Protein AF-A0A819W4T3-F1 (afdb_monomer_lite)

Radius of gyration: 28.99 Å; chains: 1; bounding box: 63×63×82 Å

Structure (mmCIF, N/CA/C/O backbone):
data_AF-A0A819W4T3-F1
#
_entry.id   AF-A0A819W4T3-F1
#
loop_
_atom_site.group_PDB
_atom_site.id
_atom_site.type_symbol
_atom_site.label_atom_id
_atom_site.label_alt_id
_atom_site.label_comp_id
_atom_site.label_asym_id
_atom_site.label_entity_id
_atom_site.label_seq_id
_atom_site.pdbx_PDB_ins_code
_atom_site.Cartn_x
_atom_site.Cartn_y
_atom_site.Cartn_z
_atom_site.occupancy
_atom_site.B_iso_or_equiv
_atom_site.auth_seq_id
_atom_site.auth_comp_id
_atom_site.auth_asym_id
_atom_site.auth_atom_id
_atom_site.pdbx_PDB_model_num
ATOM 1 N N . MET A 1 1 ? -0.520 19.061 30.933 1.00 44.62 1 MET A N 1
ATOM 2 C CA . MET A 1 1 ? 0.726 19.568 31.545 1.00 44.62 1 MET A CA 1
ATOM 3 C C . MET A 1 1 ? 1.448 18.365 32.131 1.00 44.62 1 MET A C 1
ATOM 5 O O . MET A 1 1 ? 0.870 17.708 32.982 1.00 44.62 1 MET A O 1
ATOM 9 N N . THR A 1 2 ? 2.629 18.012 31.631 1.00 56.78 2 THR A N 1
ATOM 10 C CA . THR A 1 2 ? 3.493 16.986 32.241 1.00 56.78 2 THR A CA 1
ATOM 11 C C . THR A 1 2 ? 4.561 17.704 33.057 1.00 56.78 2 THR A C 1
ATOM 13 O O . THR A 1 2 ? 5.118 18.691 32.580 1.00 56.78 2 THR A O 1
ATOM 16 N N . THR A 1 3 ? 4.822 17.264 34.286 1.00 71.25 3 THR A N 1
ATOM 17 C CA . THR A 1 3 ? 5.749 17.934 35.207 1.00 71.25 3 THR A CA 1
ATOM 18 C C . THR A 1 3 ? 6.645 16.915 35.903 1.00 71.25 3 THR A C 1
ATOM 20 O O . THR A 1 3 ? 6.209 15.801 36.175 1.00 71.25 3 THR A O 1
ATOM 23 N N . ASN A 1 4 ? 7.884 17.316 36.192 1.00 79.00 4 ASN A N 1
ATOM 24 C CA . ASN A 1 4 ? 8.846 16.538 36.982 1.00 79.00 4 ASN A CA 1
ATOM 25 C C . ASN A 1 4 ? 8.875 16.983 38.455 1.00 79.00 4 ASN A C 1
ATOM 27 O O . ASN A 1 4 ? 9.773 16.602 39.204 1.00 79.00 4 ASN A O 1
ATOM 31 N N . LEU A 1 5 ? 7.945 17.850 38.860 1.00 81.56 5 LEU A N 1
ATOM 32 C CA . LEU A 1 5 ? 7.824 18.284 40.246 1.00 81.56 5 LEU A CA 1
ATOM 33 C C . LEU A 1 5 ? 7.377 17.114 41.130 1.00 81.56 5 LEU A C 1
ATOM 35 O O . LEU A 1 5 ? 6.586 16.272 40.708 1.00 81.56 5 LEU A O 1
ATOM 39 N N . SER A 1 6 ? 7.868 17.086 42.369 1.00 85.31 6 SER A N 1
ATOM 40 C CA . SER A 1 6 ? 7.347 16.176 43.387 1.00 85.31 6 SER A CA 1
ATOM 41 C C . SER A 1 6 ? 5.871 16.468 43.656 1.00 85.31 6 SER A C 1
ATOM 43 O O . SER A 1 6 ? 5.414 17.605 43.512 1.00 85.31 6 SER A O 1
ATOM 45 N N . GLU A 1 7 ? 5.135 15.448 44.093 1.00 82.56 7 GLU A N 1
ATOM 46 C CA . GLU A 1 7 ? 3.718 15.565 44.451 1.00 82.56 7 GLU A CA 1
ATOM 47 C C . GLU A 1 7 ? 3.464 16.730 45.421 1.00 82.56 7 GLU A C 1
ATOM 49 O O . GLU A 1 7 ? 2.569 17.540 45.199 1.00 82.56 7 GLU A O 1
ATOM 54 N N . GLU A 1 8 ? 4.323 16.893 46.430 1.00 86.31 8 GLU A N 1
ATOM 55 C CA . GLU A 1 8 ? 4.219 17.974 47.416 1.00 86.31 8 GLU A CA 1
ATOM 56 C C . GLU A 1 8 ? 4.312 19.374 46.784 1.00 86.31 8 GLU A C 1
ATOM 58 O O . GLU A 1 8 ? 3.579 20.289 47.161 1.00 86.31 8 GLU A O 1
ATOM 63 N N . ASN A 1 9 ? 5.187 19.550 45.790 1.00 87.50 9 ASN A N 1
ATOM 64 C CA . ASN A 1 9 ? 5.336 20.824 45.089 1.00 87.50 9 ASN A CA 1
ATOM 65 C C . ASN A 1 9 ? 4.145 21.105 44.166 1.00 87.50 9 ASN A C 1
ATOM 67 O O . ASN A 1 9 ? 3.741 22.256 44.019 1.00 87.50 9 ASN A O 1
ATOM 71 N N . ILE A 1 10 ? 3.562 20.063 43.567 1.00 85.19 10 ILE A N 1
ATOM 72 C CA . ILE A 1 10 ? 2.351 20.186 42.748 1.00 85.19 10 ILE A CA 1
ATOM 73 C C . ILE A 1 10 ? 1.163 20.589 43.625 1.00 85.19 10 ILE A C 1
ATOM 75 O O . ILE A 1 10 ? 0.428 21.505 43.263 1.00 85.19 10 ILE A O 1
ATOM 79 N N . LEU A 1 11 ? 1.001 19.955 44.790 1.00 86.06 11 LEU A N 1
ATOM 80 C CA . LEU A 1 11 ? -0.068 20.284 45.733 1.00 86.06 11 LEU A CA 1
ATOM 81 C C . LEU A 1 11 ? 0.028 21.736 46.212 1.00 86.06 11 LEU A C 1
ATOM 83 O O . LEU A 1 11 ? -0.977 22.440 46.184 1.00 86.06 11 LEU A O 1
ATOM 87 N N . LYS A 1 12 ? 1.232 22.224 46.544 1.00 88.62 12 LYS A N 1
ATOM 88 C CA . LYS A 1 12 ? 1.441 23.636 46.918 1.00 88.62 12 LYS A CA 1
ATOM 89 C C . LYS A 1 12 ? 1.001 24.605 45.819 1.00 88.62 12 LYS A C 1
ATOM 91 O O . LYS A 1 12 ? 0.277 25.553 46.105 1.00 88.62 12 LYS A O 1
ATOM 96 N N . LEU A 1 13 ? 1.381 24.347 44.567 1.00 88.44 13 LEU A N 1
ATOM 97 C CA . LEU A 1 13 ? 0.983 25.187 43.430 1.00 88.44 13 LEU A CA 1
ATOM 98 C C . LEU A 1 13 ? -0.535 25.184 43.205 1.00 88.44 13 LEU A C 1
ATOM 100 O O . LEU A 1 13 ? -1.121 26.223 42.903 1.00 88.44 13 LEU A O 1
ATOM 104 N N . LEU A 1 14 ? -1.178 24.023 43.341 1.00 86.12 14 LEU A N 1
ATOM 105 C CA . LEU A 1 14 ? -2.626 23.901 43.172 1.00 86.12 14 LEU A CA 1
ATOM 106 C C . LEU A 1 14 ? -3.392 24.578 44.317 1.00 86.12 14 LEU A C 1
ATOM 108 O O . LEU A 1 14 ? -4.410 25.218 44.059 1.00 86.12 14 LEU A O 1
ATOM 112 N N . ASP A 1 15 ? -2.880 24.510 45.547 1.00 86.25 15 ASP A N 1
ATOM 113 C CA . ASP A 1 15 ? -3.438 25.215 46.704 1.00 86.25 15 ASP A CA 1
ATOM 114 C C . ASP A 1 15 ? -3.314 26.739 46.571 1.00 86.25 15 ASP A C 1
ATOM 116 O O . ASP A 1 15 ? -4.244 27.470 46.916 1.00 86.25 15 ASP A O 1
ATOM 120 N N . GLU A 1 16 ? -2.187 27.240 46.059 1.00 88.94 16 GLU A N 1
ATOM 121 C CA . GLU A 1 16 ? -2.006 28.665 45.754 1.00 88.94 16 GLU A CA 1
ATOM 122 C C . GLU A 1 16 ? -2.979 29.128 44.660 1.00 88.94 16 GLU A C 1
ATOM 124 O O . GLU A 1 16 ? -3.667 30.141 44.819 1.00 88.94 16 GLU A O 1
ATOM 129 N N . ALA A 1 17 ? -3.114 28.348 43.584 1.00 86.12 17 ALA A N 1
ATOM 130 C CA . ALA A 1 17 ? -4.058 28.636 42.509 1.00 86.12 17 ALA A CA 1
ATOM 131 C C . ALA A 1 17 ? -5.515 28.644 43.007 1.00 86.12 17 ALA A C 1
ATOM 133 O O . ALA A 1 17 ? -6.279 29.546 42.662 1.00 86.12 17 ALA A O 1
ATOM 134 N N . ALA A 1 18 ? -5.888 27.703 43.880 1.00 86.50 18 ALA A N 1
ATOM 135 C CA . ALA A 1 18 ? -7.230 27.615 44.457 1.00 86.50 18 ALA A CA 1
ATOM 136 C C . ALA A 1 18 ? -7.599 28.828 45.331 1.00 86.50 18 ALA A C 1
ATOM 138 O O . ALA A 1 18 ? -8.778 29.096 45.543 1.00 86.50 18 ALA A O 1
ATOM 139 N N . ARG A 1 19 ? -6.609 29.578 45.835 1.00 87.38 19 ARG A N 1
ATOM 140 C CA . ARG A 1 19 ? -6.822 30.793 46.643 1.00 87.38 19 ARG A CA 1
ATOM 141 C C . ARG A 1 19 ? -6.945 32.071 45.812 1.00 87.38 19 ARG A C 1
ATOM 143 O O . ARG A 1 19 ? -7.221 33.122 46.382 1.00 87.38 19 ARG A O 1
ATOM 150 N N . THR A 1 20 ? -6.725 32.001 44.498 1.00 90.56 20 THR A N 1
ATOM 151 C CA . THR A 1 20 ? -6.667 33.191 43.633 1.00 90.56 20 THR A CA 1
ATOM 152 C C . THR A 1 20 ? -8.053 33.782 43.355 1.00 90.56 20 THR A C 1
ATOM 154 O O . THR A 1 20 ? -8.192 35.002 43.326 1.00 90.56 20 THR A O 1
ATOM 157 N N . ASP A 1 21 ? -9.085 32.946 43.195 1.00 90.06 21 ASP A N 1
ATOM 158 C CA . ASP A 1 21 ? -10.469 33.389 42.976 1.00 90.06 21 ASP A CA 1
ATOM 159 C C . ASP A 1 21 ? -11.426 32.637 43.920 1.00 90.06 21 ASP A C 1
ATOM 161 O O . ASP A 1 21 ? -11.502 31.408 43.856 1.00 90.06 21 ASP A O 1
ATOM 165 N N . PRO A 1 22 ? -12.193 33.337 44.777 1.00 88.69 22 PRO A N 1
ATOM 166 C CA . PRO A 1 22 ? -13.110 32.703 45.726 1.00 88.69 22 PRO A CA 1
ATOM 167 C C . PRO A 1 22 ? -14.269 31.934 45.065 1.00 88.69 22 PRO A C 1
ATOM 169 O O . PRO A 1 22 ? -14.919 31.127 45.732 1.00 88.69 22 PRO A O 1
ATOM 172 N N . ASN A 1 23 ? -14.542 32.160 43.776 1.00 91.94 23 ASN A N 1
ATOM 173 C CA . ASN A 1 23 ? -15.593 31.478 43.019 1.00 91.94 23 ASN A CA 1
ATOM 174 C C . ASN A 1 23 ? -15.101 30.212 42.302 1.00 91.94 23 ASN A C 1
ATOM 176 O O . ASN A 1 23 ? -15.924 29.436 41.812 1.00 91.94 23 ASN A O 1
ATOM 180 N N . ILE A 1 24 ? -13.787 29.979 42.229 1.00 83.44 24 ILE A N 1
ATOM 181 C CA . ILE A 1 24 ? -13.206 28.833 41.525 1.00 83.44 24 ILE A CA 1
ATOM 182 C C . ILE A 1 24 ? -12.702 27.819 42.550 1.00 83.44 24 ILE A C 1
ATOM 184 O O . ILE A 1 24 ? -11.753 28.065 43.286 1.00 83.44 24 ILE A O 1
ATOM 188 N N . LYS A 1 25 ? -13.318 26.634 42.577 1.00 84.38 25 LYS A N 1
ATOM 189 C CA . LYS A 1 25 ? -12.857 25.513 43.407 1.00 84.38 25 LYS A CA 1
ATOM 190 C C . LYS A 1 25 ? -12.044 24.541 42.563 1.00 84.38 25 LYS A C 1
ATOM 192 O O . LYS A 1 25 ? -12.575 23.942 41.631 1.00 84.38 25 LYS A O 1
ATOM 197 N N . ILE A 1 26 ? -10.778 24.353 42.922 1.00 83.12 26 ILE A N 1
ATOM 198 C CA . ILE A 1 26 ? -9.930 23.308 42.345 1.00 83.12 26 ILE A CA 1
ATOM 199 C C . ILE A 1 26 ? -10.106 22.040 43.185 1.00 83.12 26 ILE A C 1
ATOM 201 O O . ILE A 1 26 ? -9.880 22.054 44.392 1.00 83.12 26 ILE A O 1
ATOM 205 N N . ILE A 1 27 ? -10.532 20.948 42.550 1.00 79.56 27 ILE A N 1
ATOM 206 C CA . ILE A 1 27 ? -10.640 19.627 43.180 1.00 79.56 27 ILE A CA 1
ATOM 207 C C . ILE A 1 27 ? -9.485 18.775 42.663 1.00 79.56 27 ILE A C 1
ATOM 209 O O . ILE A 1 27 ? -9.328 18.611 41.454 1.00 79.56 27 ILE A O 1
ATOM 213 N N . ILE A 1 28 ? -8.685 18.234 43.579 1.00 75.94 28 ILE A N 1
ATOM 214 C CA . ILE A 1 28 ? -7.511 17.423 43.256 1.00 75.94 28 ILE A CA 1
ATOM 215 C C . ILE A 1 28 ? -7.838 15.965 43.572 1.00 75.94 28 ILE A C 1
ATOM 217 O O . ILE A 1 28 ? -8.204 15.633 44.697 1.00 75.94 28 ILE A O 1
ATOM 221 N N . THR A 1 29 ? -7.702 15.085 42.582 1.00 77.88 29 THR A N 1
ATOM 222 C CA . THR A 1 29 ? -7.845 13.637 42.774 1.00 77.88 29 THR A CA 1
ATOM 223 C C . THR A 1 29 ? -6.717 12.905 42.073 1.00 77.88 29 THR A C 1
ATOM 225 O O . THR A 1 29 ? -6.496 13.124 40.882 1.00 77.88 29 THR A O 1
ATOM 228 N N . ILE A 1 30 ? -6.053 11.999 42.787 1.00 79.12 30 ILE A N 1
ATOM 229 C CA . ILE A 1 30 ? -5.060 11.089 42.215 1.00 79.12 30 ILE A CA 1
ATOM 230 C C . ILE A 1 30 ? -5.782 9.797 41.846 1.00 79.12 30 ILE A C 1
ATOM 232 O O . ILE A 1 30 ? -6.382 9.144 42.699 1.00 79.12 30 ILE A O 1
ATOM 236 N N . LYS A 1 31 ? -5.763 9.449 40.561 1.00 81.31 31 LYS A N 1
ATOM 237 C CA . LYS A 1 31 ? -6.392 8.239 40.029 1.00 81.31 31 LYS A CA 1
ATOM 238 C C . LYS A 1 31 ? -5.495 7.608 38.972 1.00 81.31 31 LYS A C 1
ATOM 240 O O . LYS A 1 31 ? -4.724 8.305 38.316 1.00 81.31 31 LYS A O 1
ATOM 245 N N . GLN A 1 32 ? -5.636 6.298 38.785 1.00 84.56 32 GLN A N 1
ATOM 246 C CA . GLN A 1 32 ? -4.992 5.580 37.681 1.00 84.56 32 GLN A CA 1
ATOM 247 C C . GLN A 1 32 ? -5.648 5.893 36.327 1.00 84.56 32 GLN A C 1
ATOM 249 O O . GLN A 1 32 ? -4.971 5.869 35.301 1.00 84.56 32 GLN A O 1
ATOM 254 N N . ALA A 1 33 ? -6.941 6.232 36.344 1.00 87.38 33 ALA A N 1
ATOM 255 C CA . ALA A 1 33 ? -7.695 6.700 35.191 1.00 87.38 33 ALA A CA 1
ATOM 256 C C . ALA A 1 33 ? -8.319 8.077 35.467 1.00 87.38 33 ALA A C 1
ATOM 258 O O . ALA A 1 33 ? -8.877 8.313 36.543 1.00 87.38 33 ALA A O 1
ATOM 259 N N . LEU A 1 34 ? -8.218 8.985 34.497 1.00 88.88 34 LEU A N 1
ATOM 260 C CA . LEU A 1 34 ? -8.736 10.348 34.552 1.00 88.88 34 LEU A CA 1
ATOM 261 C C . LEU A 1 34 ? -9.661 10.609 33.365 1.00 88.88 34 LEU A C 1
ATOM 263 O O . LEU A 1 34 ? -9.299 10.362 32.221 1.00 88.88 34 LEU A O 1
ATOM 267 N N . GLU A 1 35 ? -10.827 11.175 33.642 1.00 88.81 35 GLU A N 1
ATOM 268 C CA . GLU A 1 35 ? -11.807 11.577 32.635 1.00 88.81 35 GLU A CA 1
ATOM 269 C C . GLU A 1 35 ? -11.647 13.080 32.368 1.00 88.81 35 GLU A C 1
ATOM 271 O O . GLU A 1 35 ? -11.657 13.889 33.300 1.00 88.81 35 GLU A O 1
ATOM 276 N N . TYR A 1 36 ? -11.487 13.473 31.105 1.00 84.38 36 TYR A N 1
ATOM 277 C CA . TYR A 1 36 ? -11.381 14.873 30.703 1.00 84.38 36 TYR A CA 1
ATOM 278 C C . TYR A 1 36 ? -12.110 15.131 29.384 1.00 84.38 36 TYR A C 1
ATOM 280 O O . TYR A 1 36 ? -11.725 14.618 28.334 1.00 84.38 36 TYR A O 1
ATOM 288 N N . ILE A 1 37 ? -13.139 15.984 29.447 1.00 85.69 37 ILE A N 1
ATOM 289 C CA . ILE A 1 37 ? -14.042 16.328 28.337 1.00 85.69 37 ILE A CA 1
ATOM 290 C C . ILE A 1 37 ? -14.712 15.072 27.761 1.00 85.69 37 ILE A C 1
ATOM 292 O O . ILE A 1 37 ? -15.771 14.671 28.243 1.00 85.69 37 ILE A O 1
ATOM 296 N N . ASP A 1 38 ? -14.059 14.473 26.771 1.00 87.31 38 ASP A N 1
ATOM 297 C CA . ASP A 1 38 ? -14.538 13.405 25.899 1.00 87.31 38 ASP A CA 1
ATOM 298 C C . ASP A 1 38 ? -13.583 12.200 25.903 1.00 87.31 38 ASP A C 1
ATOM 300 O O . ASP A 1 38 ? -13.772 11.251 25.143 1.00 87.31 38 ASP A O 1
ATOM 304 N N . THR A 1 39 ? -12.544 12.236 26.739 1.00 91.81 39 THR A N 1
ATOM 305 C CA . THR A 1 39 ? -11.474 11.241 26.773 1.00 91.81 39 THR A CA 1
ATOM 306 C C . THR A 1 39 ? -11.278 10.719 28.188 1.00 91.81 39 THR A C 1
ATOM 308 O O . THR A 1 39 ? -11.122 11.497 29.128 1.00 91.81 39 THR A O 1
ATOM 311 N N . THR A 1 40 ? -11.206 9.402 28.329 1.00 92.38 40 THR A N 1
ATOM 312 C CA . THR A 1 40 ? -10.657 8.742 29.513 1.00 92.38 40 THR A CA 1
ATOM 313 C C . THR A 1 40 ? -9.195 8.419 29.240 1.00 92.38 40 THR A C 1
ATOM 315 O O . THR A 1 40 ? -8.871 7.851 28.201 1.00 92.38 40 THR A O 1
ATOM 318 N N . ILE A 1 41 ? -8.308 8.801 30.152 1.00 91.38 41 ILE A N 1
ATOM 319 C CA . ILE A 1 41 ? -6.865 8.564 30.089 1.00 91.38 41 ILE A CA 1
ATOM 320 C C . ILE A 1 41 ? -6.504 7.621 31.231 1.00 91.38 41 ILE A C 1
ATOM 322 O O . ILE A 1 41 ? -6.649 7.986 32.393 1.00 91.38 41 ILE A O 1
ATOM 326 N N . GLU A 1 42 ? -6.015 6.431 30.914 1.00 91.69 42 GLU A N 1
ATOM 327 C CA . GLU A 1 42 ? -5.579 5.415 31.868 1.00 91.69 42 GLU A CA 1
ATOM 328 C C . GLU A 1 42 ? -4.061 5.230 31.795 1.00 91.69 42 GLU A C 1
ATOM 330 O O . GLU A 1 42 ? -3.477 5.161 30.714 1.00 91.69 42 GLU A O 1
ATOM 335 N N . ASN A 1 43 ? -3.405 5.142 32.951 1.00 85.31 43 ASN A N 1
ATOM 336 C CA . ASN A 1 43 ? -1.989 4.811 33.032 1.00 85.31 43 ASN A CA 1
ATOM 337 C C . ASN A 1 43 ? -1.793 3.304 33.262 1.00 85.31 43 ASN A C 1
ATOM 339 O O . ASN A 1 43 ? -1.995 2.789 34.367 1.00 85.31 43 ASN A O 1
ATOM 343 N N . ASN A 1 44 ? -1.328 2.618 32.221 1.00 83.19 44 ASN A N 1
ATOM 344 C CA . ASN A 1 44 ? -0.987 1.203 32.223 1.00 83.19 44 ASN A CA 1
ATOM 345 C C . ASN A 1 44 ? 0.530 1.036 32.346 1.00 83.19 44 ASN A C 1
ATOM 347 O O . ASN A 1 44 ? 1.245 0.932 31.353 1.00 83.19 44 ASN A O 1
ATOM 351 N N . HIS A 1 45 ? 1.024 1.019 33.588 1.00 83.44 45 HIS A N 1
ATOM 352 C CA . HIS A 1 45 ? 2.440 0.789 33.915 1.00 83.44 45 HIS A CA 1
ATOM 353 C C . HIS A 1 45 ? 3.416 1.715 33.159 1.00 83.44 45 HIS A C 1
ATOM 355 O O . HIS A 1 45 ? 4.483 1.289 32.720 1.00 83.44 45 HIS A O 1
ATOM 361 N N . GLY A 1 46 ? 3.054 2.992 32.998 1.00 78.25 46 GLY A N 1
ATOM 362 C CA . GLY A 1 46 ? 3.862 3.999 32.304 1.00 78.25 46 GLY A CA 1
ATOM 363 C C . GLY A 1 46 ? 3.481 4.224 30.839 1.00 78.25 46 GLY A C 1
ATOM 364 O O . GLY A 1 46 ? 4.012 5.143 30.219 1.00 78.25 46 GLY A O 1
ATOM 365 N N . GLN A 1 47 ? 2.548 3.443 30.289 1.00 79.81 47 GLN A N 1
ATOM 366 C CA . GLN A 1 47 ? 1.947 3.699 28.981 1.00 79.81 47 GLN A CA 1
ATOM 367 C C . GLN A 1 47 ? 0.552 4.296 29.152 1.00 79.81 47 GLN A C 1
ATOM 369 O O . GLN A 1 47 ? -0.297 3.731 29.840 1.00 79.81 47 GLN A O 1
ATOM 374 N N . LEU A 1 48 ? 0.314 5.448 28.527 1.00 87.12 48 LEU A N 1
ATOM 375 C CA . LEU A 1 48 ? -1.001 6.079 28.536 1.00 87.12 48 LEU A CA 1
ATOM 376 C C . LEU A 1 48 ? -1.895 5.405 27.495 1.00 87.12 48 LEU A C 1
ATOM 378 O O . LEU A 1 48 ? -1.548 5.363 26.317 1.00 87.12 48 LEU A O 1
ATOM 382 N N . LYS A 1 49 ? -3.043 4.905 27.944 1.00 90.88 49 LYS A N 1
ATOM 383 C CA . LYS A 1 49 ? -4.132 4.398 27.113 1.00 90.88 49 LYS A CA 1
ATOM 384 C C . LYS A 1 49 ? -5.272 5.412 27.139 1.00 90.88 49 LYS A C 1
ATOM 386 O O . LYS A 1 49 ? -5.621 5.921 28.199 1.00 90.88 49 LYS A O 1
ATOM 391 N N . THR A 1 50 ? -5.859 5.702 25.986 1.00 93.56 50 THR A N 1
ATOM 392 C CA . THR A 1 50 ? -6.985 6.631 25.853 1.00 93.56 50 THR A CA 1
ATOM 393 C C . THR A 1 50 ? -8.204 5.956 25.237 1.00 93.56 50 THR A C 1
ATOM 395 O O . THR A 1 50 ? -8.072 5.188 24.285 1.00 93.56 50 THR A O 1
ATOM 398 N N . THR A 1 51 ? -9.387 6.254 25.771 1.00 93.81 51 THR A N 1
ATOM 399 C CA . THR A 1 51 ? -10.692 5.798 25.263 1.00 93.81 51 THR A CA 1
ATOM 400 C C . THR A 1 51 ? -11.699 6.947 25.278 1.00 93.81 51 THR A C 1
ATOM 402 O O . THR A 1 51 ? -11.452 7.986 25.897 1.00 93.81 51 THR A O 1
ATOM 405 N N . ILE A 1 52 ? -12.823 6.810 24.568 1.00 92.38 52 ILE A N 1
ATOM 406 C CA . ILE A 1 52 ? -13.890 7.816 24.625 1.00 92.38 52 ILE A CA 1
ATOM 407 C C . ILE A 1 52 ? -14.559 7.769 25.999 1.00 92.38 52 ILE A C 1
ATOM 409 O O . ILE A 1 52 ? -14.931 6.709 26.498 1.00 92.38 52 ILE A O 1
ATOM 413 N N . TYR A 1 53 ? -14.739 8.944 26.595 1.00 91.06 53 TYR A N 1
ATOM 414 C CA . TYR A 1 53 ? -15.535 9.097 27.801 1.00 91.06 53 TYR A CA 1
ATOM 415 C C . TYR A 1 53 ? -16.991 9.421 27.452 1.00 91.06 53 TYR A C 1
ATOM 417 O O . TYR A 1 53 ? -17.284 10.456 26.845 1.00 91.06 53 TYR A O 1
ATOM 425 N N . HIS A 1 54 ? -17.908 8.553 27.882 1.00 86.38 54 HIS A N 1
ATOM 426 C CA . HIS A 1 54 ? -19.351 8.786 27.821 1.00 86.38 54 HIS A CA 1
ATOM 427 C C . HIS A 1 54 ? -19.844 9.223 29.198 1.00 86.38 54 HIS A C 1
ATOM 429 O O . HIS A 1 54 ? -19.774 8.467 30.166 1.00 86.38 54 HIS A O 1
ATOM 435 N N . LYS A 1 55 ? -20.330 10.463 29.299 1.00 84.06 55 LYS A N 1
ATOM 436 C CA . LYS A 1 55 ? -20.829 11.021 30.566 1.00 84.06 55 LYS A CA 1
ATOM 437 C C . LYS A 1 55 ? -22.022 10.201 31.058 1.00 84.06 55 LYS A C 1
ATOM 439 O O . LYS A 1 55 ? -22.881 9.837 30.270 1.00 84.06 55 LYS A O 1
ATOM 444 N N . SER A 1 56 ? -22.144 9.988 32.364 1.00 78.38 56 SER A N 1
ATOM 445 C CA . SER A 1 56 ? -23.264 9.222 32.941 1.00 78.38 56 SER A CA 1
ATOM 446 C C . SER A 1 56 ? -24.650 9.826 32.673 1.00 78.38 56 SER A C 1
ATOM 448 O O . SER A 1 56 ? -25.640 9.104 32.662 1.00 78.38 56 SER A O 1
ATOM 450 N N . ALA A 1 57 ? -24.721 11.139 32.441 1.00 78.00 57 ALA A N 1
ATOM 451 C CA . ALA A 1 57 ? -25.939 11.855 32.057 1.00 78.00 57 ALA A CA 1
ATOM 452 C C . ALA A 1 57 ? -26.145 11.944 30.532 1.00 78.00 57 ALA A C 1
ATOM 454 O O . ALA A 1 57 ? -27.024 12.669 30.072 1.00 78.00 57 ALA A O 1
ATOM 455 N N . TRP A 1 58 ? -25.292 11.295 29.738 1.00 78.00 58 TRP A N 1
ATOM 456 C CA . TRP A 1 58 ? -25.395 11.304 28.286 1.00 78.00 58 TRP A CA 1
ATOM 457 C C . TRP A 1 58 ? -26.511 10.363 27.830 1.00 78.00 58 TRP A C 1
ATOM 459 O O . TRP A 1 58 ? -26.570 9.202 28.233 1.00 78.00 58 TRP A O 1
ATOM 469 N N . GLU A 1 59 ? -27.381 10.870 26.963 1.00 79.69 59 GLU A N 1
ATOM 470 C CA . GLU A 1 59 ? -28.405 10.080 26.290 1.00 79.69 59 GLU A CA 1
ATOM 471 C C . GLU A 1 59 ? -27.976 9.804 24.846 1.00 79.69 59 GLU A C 1
ATOM 473 O O . GLU A 1 59 ? -27.399 10.687 24.202 1.00 79.69 59 GLU A O 1
ATOM 478 N N . PRO A 1 60 ? -28.317 8.634 24.279 1.00 82.00 60 PRO A N 1
ATOM 479 C CA . PRO A 1 60 ? -27.987 8.279 22.901 1.00 82.00 60 PRO A CA 1
ATOM 480 C C . PRO A 1 60 ? -28.874 9.002 21.875 1.00 82.00 60 PRO A C 1
ATOM 482 O O . PRO A 1 60 ? -29.162 8.460 20.813 1.00 82.00 60 PRO A O 1
ATOM 485 N N . ASN A 1 61 ? -29.331 10.215 22.178 1.00 85.62 61 ASN A N 1
ATOM 486 C CA . ASN A 1 61 ? -30.183 11.016 21.315 1.00 85.62 61 ASN A CA 1
ATOM 487 C C . ASN A 1 61 ? -29.301 11.892 20.423 1.00 85.62 61 ASN A C 1
ATOM 489 O O . ASN A 1 61 ? -28.670 12.846 20.880 1.00 85.62 61 ASN A O 1
ATOM 493 N N . ILE A 1 62 ? -29.251 11.551 19.139 1.00 90.25 62 ILE A N 1
ATOM 494 C CA . ILE A 1 62 ? -28.590 12.350 18.105 1.00 90.25 62 ILE A CA 1
ATOM 495 C C . ILE A 1 62 ? -29.641 12.855 17.112 1.00 90.25 62 ILE A C 1
ATOM 497 O O . ILE A 1 62 ? -30.844 12.708 17.312 1.00 90.25 62 ILE A O 1
ATOM 501 N N . LEU A 1 63 ? -29.200 13.492 16.030 1.00 93.69 63 LEU A N 1
ATOM 502 C CA . LEU A 1 63 ? -30.102 13.934 14.973 1.00 93.69 63 LEU A CA 1
ATOM 503 C C . LEU A 1 63 ? -30.896 12.749 14.401 1.00 93.69 63 LEU A C 1
ATOM 505 O O . LEU A 1 63 ? -30.315 11.922 13.708 1.00 93.69 63 LEU A O 1
ATOM 509 N N . SER A 1 64 ? -32.210 12.695 14.626 1.00 95.00 64 SER A N 1
ATOM 510 C CA . SER A 1 64 ? -33.074 11.659 14.041 1.00 95.00 64 SER A CA 1
ATOM 511 C C . SER A 1 64 ? -32.988 11.644 12.514 1.00 95.00 64 SER A C 1
ATOM 513 O O . SER A 1 64 ? -33.013 12.701 11.875 1.00 95.00 64 SER A O 1
ATOM 515 N N . TYR A 1 65 ? -32.947 10.450 11.916 1.00 95.81 65 TYR A N 1
ATOM 516 C CA . TYR A 1 65 ? -32.926 10.278 10.459 1.00 95.81 65 TYR A CA 1
ATOM 517 C C . TYR A 1 65 ? -34.197 10.784 9.757 1.00 95.81 65 TYR A C 1
ATOM 519 O O . TYR A 1 65 ? -34.169 11.115 8.567 1.00 95.81 65 TYR A O 1
ATOM 527 N N . GLU A 1 66 ? -35.307 10.844 10.494 1.00 93.88 66 GLU A N 1
ATOM 528 C CA . GLU A 1 66 ? -36.598 11.338 10.008 1.00 93.88 66 GLU A CA 1
ATOM 529 C C . GLU A 1 66 ? -36.678 12.867 9.978 1.00 93.88 66 GLU A C 1
ATOM 531 O O . GLU A 1 66 ? -37.607 13.423 9.398 1.00 93.88 66 GLU A O 1
ATOM 536 N N . SER A 1 67 ? -35.714 13.562 10.588 1.00 95.12 67 SER A N 1
ATOM 537 C CA . SER A 1 67 ? -35.677 15.022 10.537 1.00 95.12 67 SER A CA 1
ATOM 538 C C . SER A 1 67 ? -35.416 15.531 9.113 1.00 95.12 67 SER A C 1
ATOM 540 O O . SER A 1 67 ? -34.734 14.884 8.319 1.00 95.12 67 SER A O 1
ATOM 542 N N . ASP A 1 68 ? -35.925 16.726 8.804 1.00 94.81 68 ASP A N 1
ATOM 543 C CA . ASP A 1 68 ? -35.882 17.333 7.461 1.00 94.81 68 ASP A CA 1
ATOM 544 C C . ASP A 1 68 ? -34.511 17.952 7.109 1.00 94.81 68 ASP A C 1
ATOM 546 O O . ASP A 1 68 ? -34.395 19.000 6.473 1.00 94.81 68 ASP A O 1
ATOM 550 N N . HIS A 1 69 ? -33.431 17.326 7.576 1.00 95.75 69 HIS A N 1
ATOM 551 C CA . HIS A 1 69 ? -32.074 17.756 7.280 1.00 95.75 69 HIS A CA 1
ATOM 552 C C . HIS A 1 69 ? -31.575 17.104 5.991 1.00 95.75 69 HIS A C 1
ATOM 554 O O . HIS A 1 69 ? -31.940 15.990 5.606 1.00 95.75 69 HIS A O 1
ATOM 560 N N . LEU A 1 70 ? -30.665 17.800 5.313 1.00 96.38 70 LEU A N 1
ATOM 561 C CA . LEU A 1 70 ? -30.036 17.277 4.108 1.00 96.38 70 LEU A CA 1
ATOM 562 C C . LEU A 1 70 ? -29.267 15.983 4.423 1.00 96.38 70 LEU A C 1
ATOM 564 O O . LEU A 1 70 ? -28.587 15.874 5.443 1.00 96.38 70 LEU A O 1
ATOM 568 N N . ARG A 1 71 ? -29.307 15.000 3.511 1.00 93.69 71 ARG A N 1
ATOM 569 C CA . ARG A 1 71 ? -28.688 13.671 3.720 1.00 93.69 71 ARG A CA 1
ATOM 570 C C . ARG A 1 71 ? -27.192 13.711 4.024 1.00 93.69 71 ARG A C 1
ATOM 572 O O . ARG A 1 71 ? -26.705 12.863 4.767 1.00 93.69 71 ARG A O 1
ATOM 579 N N . HIS A 1 72 ? -26.481 14.726 3.540 1.00 94.62 72 HIS A N 1
ATOM 580 C CA . HIS A 1 72 ? -25.071 14.913 3.872 1.00 94.62 72 HIS A CA 1
ATOM 581 C C . HIS A 1 72 ? -24.842 15.264 5.356 1.00 94.62 72 HIS A C 1
ATOM 583 O O . HIS A 1 72 ? -23.795 14.918 5.892 1.00 94.62 72 HIS A O 1
ATOM 589 N N . VAL A 1 73 ? -25.803 15.898 6.041 1.00 95.81 73 VAL A N 1
ATOM 590 C CA . VAL A 1 73 ? -25.723 16.195 7.485 1.00 95.81 73 VAL A CA 1
ATOM 591 C C . VAL A 1 73 ? -25.803 14.895 8.283 1.00 95.81 73 VAL A C 1
ATOM 593 O O . VAL A 1 73 ? -24.980 14.642 9.158 1.00 95.81 73 VAL A O 1
ATOM 596 N N . HIS A 1 74 ? -26.726 14.006 7.910 1.00 95.75 74 HIS A N 1
ATOM 597 C CA . HIS A 1 74 ? -26.817 12.672 8.502 1.00 95.75 74 HIS A CA 1
ATOM 598 C C . HIS A 1 74 ? -25.546 11.848 8.267 1.00 95.75 74 HIS A C 1
ATOM 600 O O . HIS A 1 74 ? -25.076 11.187 9.190 1.00 95.75 74 HIS A O 1
ATOM 606 N N . ALA A 1 75 ? -24.973 11.913 7.062 1.00 95.19 75 ALA A N 1
ATOM 607 C CA . ALA A 1 75 ? -23.696 11.270 6.755 1.00 95.19 75 ALA A CA 1
ATOM 608 C C . ALA A 1 75 ? -22.540 11.861 7.583 1.00 95.19 75 ALA A C 1
ATOM 610 O O . ALA A 1 75 ? -21.683 11.123 8.068 1.00 95.19 75 ALA A O 1
ATOM 611 N N . SER A 1 76 ? -22.543 13.181 7.799 1.00 95.25 76 SER A N 1
ATOM 612 C CA . SER A 1 76 ? -21.545 13.874 8.618 1.00 95.25 76 SER A CA 1
ATOM 613 C C . SER A 1 76 ? -21.566 13.406 10.076 1.00 95.25 76 SER A C 1
ATOM 615 O O . SER A 1 76 ? -20.500 13.231 10.662 1.00 95.25 76 SER A O 1
ATOM 617 N N . ASN A 1 77 ? -22.738 13.099 10.645 1.00 92.56 77 ASN A N 1
ATOM 618 C CA . ASN A 1 77 ? -22.818 12.508 11.988 1.00 92.56 77 ASN A CA 1
ATOM 619 C C . ASN A 1 77 ? -22.065 11.175 12.069 1.00 92.56 77 ASN A C 1
ATOM 621 O O . ASN A 1 77 ? -21.236 10.996 12.953 1.00 92.56 77 ASN A O 1
ATOM 625 N N . ILE A 1 78 ? -22.282 10.272 11.108 1.00 95.75 78 ILE A N 1
ATOM 626 C CA . ILE A 1 78 ? -21.573 8.982 11.063 1.00 95.75 78 ILE A CA 1
ATOM 627 C C . ILE A 1 78 ? -20.062 9.220 10.967 1.00 95.75 78 ILE A C 1
ATOM 629 O O . ILE A 1 78 ? -19.288 8.690 11.760 1.00 95.75 78 ILE A O 1
ATOM 633 N N . TYR A 1 79 ? -19.643 10.067 10.027 1.00 95.19 79 TYR A N 1
ATOM 634 C CA . TYR A 1 79 ? -18.234 10.381 9.808 1.00 95.19 79 TYR A CA 1
ATOM 635 C C . TYR A 1 79 ? -17.561 10.960 11.061 1.00 95.19 79 TYR A C 1
ATOM 637 O O . TYR A 1 79 ? -16.483 10.523 11.455 1.00 95.19 79 TYR A O 1
ATOM 645 N N . THR A 1 80 ? -18.198 11.934 11.711 1.00 94.12 80 THR A N 1
ATOM 646 C CA . THR A 1 80 ? -17.649 12.612 12.894 1.00 94.12 80 THR A CA 1
ATOM 647 C C . THR A 1 80 ? -17.546 11.688 14.102 1.00 94.12 80 THR A C 1
ATOM 649 O O . THR A 1 80 ? -16.539 11.754 14.808 1.00 94.12 80 THR A O 1
ATOM 652 N N . MET A 1 81 ? -18.513 10.788 14.307 1.00 93.81 81 MET A N 1
ATOM 653 C CA . MET A 1 81 ? -18.438 9.759 15.351 1.00 93.81 81 MET A CA 1
ATOM 654 C C . MET A 1 81 ? -17.219 8.847 15.150 1.00 93.81 81 MET A C 1
ATOM 656 O O . MET A 1 81 ? -16.455 8.631 16.090 1.00 93.81 81 MET A O 1
ATOM 660 N N . LEU A 1 82 ? -16.979 8.386 13.917 1.00 94.56 82 LEU A N 1
ATOM 661 C CA . LEU A 1 82 ? -15.841 7.516 13.597 1.00 94.56 82 LEU A CA 1
ATOM 662 C C . LEU A 1 82 ? -14.500 8.244 13.688 1.00 94.56 82 LEU A C 1
ATOM 664 O O . LEU A 1 82 ? -13.553 7.713 14.257 1.00 94.56 82 LEU A O 1
ATOM 668 N N . VAL A 1 83 ? -14.405 9.479 13.184 1.00 95.00 83 VAL A N 1
ATOM 669 C CA . VAL A 1 83 ? -13.180 10.287 13.317 1.00 95.00 83 VAL A CA 1
ATOM 670 C C . VAL A 1 83 ? -12.859 10.550 14.787 1.00 95.00 83 VAL A C 1
ATOM 672 O O . VAL A 1 83 ? -11.690 10.514 15.171 1.00 95.00 83 VAL A O 1
ATOM 675 N N . ARG A 1 84 ? -13.872 10.810 15.622 1.00 94.19 84 ARG A N 1
ATOM 676 C CA . ARG A 1 84 ? -13.695 10.992 17.069 1.00 94.19 84 ARG A CA 1
ATOM 677 C C . ARG A 1 84 ? -13.136 9.723 17.710 1.00 94.19 84 ARG A C 1
ATOM 679 O O . ARG A 1 84 ? -12.129 9.817 18.406 1.00 94.19 84 ARG A O 1
ATOM 686 N N . ALA A 1 85 ? -13.714 8.558 17.413 1.00 94.06 85 ALA A N 1
ATOM 687 C CA . ALA A 1 85 ? -13.198 7.271 17.881 1.00 94.06 85 ALA A CA 1
ATOM 688 C C . ALA A 1 85 ? -11.759 7.031 17.413 1.00 94.06 85 ALA A C 1
ATOM 690 O O . ALA A 1 85 ? -10.890 6.764 18.234 1.00 94.06 85 ALA A O 1
ATOM 691 N N . ALA A 1 86 ? -11.469 7.221 16.124 1.00 92.75 86 ALA A N 1
ATOM 692 C CA . ALA A 1 86 ? -10.140 6.978 15.560 1.00 92.75 86 ALA A CA 1
ATOM 693 C C . ALA A 1 86 ? -9.058 7.899 16.145 1.00 92.75 86 ALA A C 1
ATOM 695 O O . ALA A 1 86 ? -7.889 7.531 16.200 1.00 92.75 86 ALA A O 1
ATOM 696 N N . ARG A 1 87 ? -9.432 9.113 16.565 1.00 92.81 87 ARG A N 1
ATOM 697 C CA . ARG A 1 87 ? -8.506 10.077 17.177 1.00 92.81 87 ARG A CA 1
ATOM 698 C C . ARG A 1 87 ? -8.283 9.842 18.664 1.00 92.81 87 ARG A C 1
ATOM 700 O O . ARG A 1 87 ? -7.217 10.192 19.160 1.00 92.81 87 ARG A O 1
ATOM 707 N N . ILE A 1 88 ? -9.298 9.355 19.376 1.00 93.94 88 ILE A N 1
ATOM 708 C CA . ILE A 1 88 ? -9.265 9.238 20.836 1.00 93.94 88 ILE A CA 1
ATOM 709 C C . ILE A 1 88 ? -8.829 7.842 21.272 1.00 93.94 88 ILE A C 1
ATOM 711 O O . ILE A 1 88 ? -8.086 7.734 22.241 1.00 93.94 88 ILE A O 1
ATOM 715 N N . CYS A 1 89 ? -9.270 6.782 20.601 1.00 92.25 89 CYS A N 1
ATOM 716 C CA . CYS A 1 89 ? -8.963 5.416 21.006 1.00 92.25 89 CYS A CA 1
ATOM 717 C C . CYS A 1 89 ? -7.492 5.080 20.733 1.00 92.25 89 CYS A C 1
ATOM 719 O O . CYS A 1 89 ? -6.999 5.239 19.619 1.00 92.25 89 CYS A O 1
ATOM 721 N N . SER A 1 90 ? -6.789 4.604 21.763 1.00 88.56 90 SER A N 1
ATOM 722 C CA . SER A 1 90 ? -5.388 4.178 21.652 1.00 88.56 90 SER A CA 1
ATOM 723 C C . SER A 1 90 ? -5.227 2.805 21.001 1.00 88.56 90 SER A C 1
ATOM 725 O O . SER A 1 90 ? -4.178 2.535 20.417 1.00 88.56 90 SER A O 1
ATOM 727 N N . THR A 1 91 ? -6.226 1.924 21.120 1.00 84.44 91 THR A N 1
ATOM 728 C CA . THR A 1 91 ? -6.189 0.583 20.524 1.00 84.44 91 THR A CA 1
ATOM 729 C C . THR A 1 91 ? -7.322 0.383 19.528 1.00 84.44 91 THR A C 1
ATOM 731 O O . THR A 1 91 ? -8.342 1.079 19.552 1.00 84.44 91 THR A O 1
ATOM 734 N N . VAL A 1 92 ? -7.126 -0.583 18.631 1.00 83.44 92 VAL A N 1
ATOM 735 C CA . VAL A 1 92 ? -8.108 -0.919 17.597 1.00 83.44 92 VAL A CA 1
ATOM 736 C C . VAL A 1 92 ? -9.348 -1.558 18.226 1.00 83.44 92 VAL A C 1
ATOM 738 O O . VAL A 1 92 ? -10.460 -1.308 17.781 1.00 83.44 92 VAL A O 1
ATOM 741 N N . GLU A 1 93 ? -9.182 -2.320 19.306 1.00 82.50 93 GLU A N 1
ATOM 742 C CA . GLU A 1 93 ? -10.291 -2.930 20.041 1.00 82.50 93 GLU A CA 1
ATOM 743 C C . GLU A 1 93 ? -11.202 -1.870 20.669 1.00 82.50 93 GLU A C 1
ATOM 745 O O . GLU A 1 93 ? -12.423 -1.977 20.574 1.00 82.50 93 GLU A O 1
ATOM 750 N N . ASP A 1 94 ? -10.626 -0.823 21.273 1.00 87.62 94 ASP A N 1
ATOM 751 C CA . ASP A 1 94 ? -11.420 0.270 21.838 1.00 87.62 94 ASP A CA 1
ATOM 752 C C . ASP A 1 94 ? -12.134 1.065 20.731 1.00 87.62 94 ASP A C 1
ATOM 754 O O . ASP A 1 94 ? -13.283 1.470 20.897 1.00 87.62 94 ASP A O 1
ATOM 758 N N . PHE A 1 95 ? -11.475 1.279 19.584 1.00 91.44 95 PHE A N 1
ATOM 759 C CA . PHE A 1 95 ? -12.104 1.894 18.411 1.00 91.44 95 PHE A CA 1
ATOM 760 C C . PHE A 1 95 ? -13.302 1.075 17.915 1.00 91.44 95 PHE A C 1
ATOM 762 O O . PHE A 1 95 ? -14.360 1.639 17.648 1.00 91.44 95 PHE A O 1
ATOM 769 N N . ASP A 1 96 ? -13.160 -0.245 17.828 1.00 85.94 96 ASP A N 1
ATOM 770 C CA . ASP A 1 96 ? -14.218 -1.143 17.368 1.00 85.94 96 ASP A CA 1
ATOM 771 C C . ASP A 1 96 ? -15.422 -1.154 18.316 1.00 85.94 96 ASP A C 1
ATOM 773 O O . ASP A 1 96 ? -16.570 -1.139 17.867 1.00 85.94 96 ASP A O 1
ATOM 777 N N . MET A 1 97 ? -15.180 -1.123 19.629 1.00 87.00 97 MET A N 1
ATOM 778 C CA . MET A 1 97 ? -16.251 -0.984 20.619 1.00 87.00 97 MET A CA 1
ATOM 779 C C . MET A 1 97 ? -17.010 0.337 20.444 1.00 87.00 97 MET A C 1
ATOM 781 O O . MET A 1 97 ? -18.243 0.353 20.487 1.00 87.00 97 MET A O 1
ATOM 785 N N . GLU A 1 98 ? -16.299 1.434 20.178 1.00 92.44 98 GLU A N 1
ATOM 786 C CA . GLU A 1 98 ? -16.913 2.733 19.888 1.00 92.44 98 GLU A CA 1
ATOM 787 C C . GLU A 1 98 ? -17.642 2.756 18.541 1.00 92.44 98 GLU A C 1
ATOM 789 O O . GLU A 1 98 ? -18.714 3.352 18.435 1.00 92.44 98 GLU A O 1
ATOM 794 N N . GLN A 1 99 ? -17.134 2.060 17.521 1.00 91.44 99 GLN A N 1
ATOM 795 C CA . GLN A 1 99 ? -17.842 1.881 16.255 1.00 91.44 99 GLN A CA 1
ATOM 796 C C . GLN A 1 99 ? -19.167 1.137 16.473 1.00 91.44 99 GLN A C 1
ATOM 798 O O . GLN A 1 99 ? -20.202 1.578 15.975 1.00 91.44 99 GLN A O 1
ATOM 803 N N . LEU A 1 100 ? -19.162 0.035 17.230 1.00 88.94 100 LEU A N 1
ATOM 804 C CA . LEU A 1 100 ? -20.376 -0.724 17.549 1.00 88.94 100 LEU A CA 1
ATOM 805 C C . LEU A 1 100 ? -21.383 0.125 18.334 1.00 88.94 100 LEU A C 1
ATOM 807 O O . LEU A 1 100 ? -22.578 0.103 18.034 1.00 88.94 100 LEU A O 1
ATOM 811 N N . SER A 1 101 ? -20.899 0.909 19.300 1.00 90.94 101 SER A N 1
ATOM 812 C CA . SER A 1 101 ? -21.718 1.877 20.035 1.00 90.94 101 SER A CA 1
ATOM 813 C C . SER A 1 101 ? -22.342 2.908 19.086 1.00 90.94 101 SER A C 1
ATOM 815 O O . SER A 1 101 ? -23.555 3.119 19.105 1.00 90.94 101 SER A O 1
ATOM 817 N N . ALA A 1 102 ? -21.548 3.481 18.176 1.00 92.50 102 ALA A N 1
ATOM 818 C CA . ALA A 1 102 ? -22.016 4.431 17.172 1.00 92.50 102 ALA A CA 1
ATOM 819 C C . ALA A 1 102 ? -23.094 3.839 16.254 1.00 92.50 102 ALA A C 1
ATOM 821 O O . ALA A 1 102 ? -24.116 4.482 16.011 1.00 92.50 102 ALA A O 1
ATOM 822 N N . GLU A 1 103 ? -22.902 2.606 15.781 1.00 93.69 103 GLU A N 1
ATOM 823 C CA . GLU A 1 103 ? -23.892 1.884 14.977 1.00 93.69 103 GLU A CA 1
ATOM 824 C C . GLU A 1 103 ? -25.215 1.709 15.734 1.00 93.69 103 GLU A C 1
ATOM 826 O O . GLU A 1 103 ? -26.279 1.998 15.184 1.00 93.69 103 GLU A O 1
ATOM 831 N N . MET A 1 104 ? -25.161 1.316 17.010 1.00 91.44 104 MET A N 1
ATOM 832 C CA . MET A 1 104 ? -26.353 1.178 17.851 1.00 91.44 104 MET A CA 1
ATOM 833 C C . MET A 1 104 ? -27.082 2.510 18.052 1.00 91.44 104 MET A C 1
ATOM 835 O O . MET A 1 104 ? -28.303 2.562 17.910 1.00 91.44 104 MET A O 1
ATOM 839 N N . ILE A 1 105 ? -26.350 3.594 18.320 1.00 93.25 105 ILE A N 1
ATOM 840 C CA . ILE A 1 105 ? -26.921 4.941 18.464 1.00 93.25 105 ILE A CA 1
ATOM 841 C C . ILE A 1 105 ? -27.648 5.347 17.178 1.00 93.25 105 ILE A C 1
ATOM 843 O O . ILE A 1 105 ? -28.798 5.779 17.225 1.00 93.25 105 ILE A O 1
ATOM 847 N N . LEU A 1 106 ? -27.022 5.163 16.015 1.00 96.19 106 LEU A N 1
ATOM 848 C CA . LEU A 1 106 ? -27.625 5.493 14.721 1.00 96.19 106 LEU A CA 1
ATOM 849 C C . LEU A 1 106 ? -28.919 4.701 14.479 1.00 96.19 106 LEU A C 1
ATOM 851 O O . LEU A 1 106 ? -29.924 5.283 14.066 1.00 96.19 106 LEU A O 1
ATOM 855 N N . LEU A 1 107 ? -28.921 3.398 14.776 1.00 94.81 107 LEU A N 1
ATOM 856 C CA . LEU A 1 107 ? -30.104 2.545 14.631 1.00 94.81 107 LEU A CA 1
ATOM 857 C C . LEU A 1 107 ? -31.260 3.001 15.529 1.00 94.81 107 LEU A C 1
ATOM 859 O O . LEU A 1 107 ? -32.392 3.098 15.058 1.00 94.81 107 LEU A O 1
ATOM 863 N N . VAL A 1 108 ? -30.979 3.335 16.793 1.00 94.50 108 VAL A N 1
ATOM 86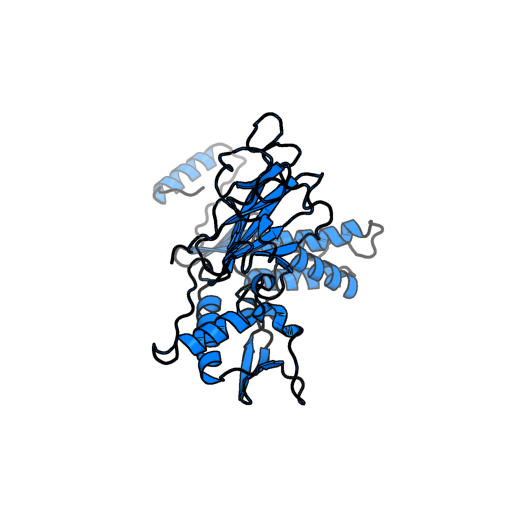4 C CA . VAL A 1 108 ? -31.988 3.850 17.737 1.00 94.50 108 VAL A CA 1
ATOM 865 C C . VAL A 1 108 ? -32.569 5.190 17.266 1.00 94.50 108 VAL A C 1
ATOM 867 O O . VAL A 1 108 ? -33.748 5.452 17.479 1.00 94.50 108 VAL A O 1
ATOM 870 N N . ASN A 1 109 ? -31.787 6.002 16.548 1.00 95.25 109 ASN A N 1
ATOM 871 C CA . ASN A 1 109 ? -32.225 7.281 15.971 1.00 95.25 109 ASN A CA 1
ATOM 872 C C . ASN A 1 109 ? -32.818 7.147 14.549 1.00 95.25 109 ASN A C 1
ATOM 874 O O . ASN A 1 109 ? -32.927 8.135 13.818 1.00 95.25 109 ASN A O 1
ATOM 878 N N . GLY A 1 110 ? -33.194 5.930 14.137 1.00 95.50 110 GLY A N 1
ATOM 879 C CA . GLY A 1 110 ? -33.951 5.671 12.907 1.00 95.50 110 GLY A CA 1
ATOM 880 C C . GLY A 1 110 ? -33.124 5.616 11.620 1.00 95.50 110 GLY A C 1
ATOM 881 O O . GLY A 1 110 ? -33.693 5.617 10.527 1.00 95.50 110 GLY A O 1
ATOM 882 N N . TYR A 1 111 ? -31.790 5.569 11.699 1.00 97.25 111 TYR A N 1
ATOM 883 C CA . TYR A 1 111 ? -30.952 5.493 10.501 1.00 97.25 111 TYR A CA 1
ATOM 884 C C . TYR A 1 111 ? -31.095 4.124 9.804 1.00 97.25 111 TYR A C 1
ATOM 886 O O . TYR A 1 111 ? -30.937 3.084 10.447 1.00 97.25 111 TYR A O 1
ATOM 894 N N . PRO A 1 112 ? -31.317 4.075 8.474 1.00 96.88 112 PRO A N 1
ATOM 895 C CA . PRO A 1 112 ? -31.429 2.816 7.748 1.00 96.88 112 PRO A CA 1
ATOM 896 C C . PRO A 1 112 ? -30.113 2.020 7.772 1.00 96.88 112 PRO A C 1
ATOM 898 O O . PRO A 1 112 ? -29.067 2.582 7.430 1.00 96.88 112 PRO A O 1
ATOM 901 N N . PRO A 1 113 ? -30.131 0.695 8.020 1.00 94.50 113 PRO A N 1
ATOM 902 C CA . PRO A 1 113 ? -28.916 -0.126 8.050 1.00 94.50 113 PRO A CA 1
ATOM 903 C C . PRO A 1 113 ? -28.064 -0.025 6.780 1.00 94.50 113 PRO A C 1
ATOM 905 O O . PRO A 1 113 ? -26.841 0.041 6.852 1.00 94.50 113 PRO A O 1
ATOM 908 N N . LYS A 1 114 ? -28.700 0.057 5.603 1.00 92.75 114 LYS A N 1
ATOM 909 C CA . LYS A 1 114 ? -27.991 0.240 4.324 1.00 92.75 114 LYS A CA 1
ATOM 910 C C . LYS A 1 114 ? -27.243 1.574 4.253 1.00 92.75 114 LYS A C 1
ATOM 912 O O . LYS A 1 114 ? -26.141 1.619 3.718 1.00 92.75 114 LYS A O 1
ATOM 917 N N . PHE A 1 115 ? -27.835 2.641 4.789 1.00 95.81 115 PHE A N 1
ATOM 918 C CA . PHE A 1 115 ? -27.223 3.969 4.838 1.00 95.81 115 PHE A CA 1
ATOM 919 C C . PHE A 1 115 ? -26.016 3.969 5.785 1.00 95.81 115 PHE A C 1
ATOM 921 O O . PHE A 1 115 ? -24.943 4.438 5.415 1.00 95.81 115 PHE A O 1
ATOM 928 N N . ILE A 1 116 ? -26.170 3.357 6.965 1.00 94.81 116 ILE A N 1
ATOM 929 C CA . ILE A 1 116 ? -25.092 3.186 7.948 1.00 94.81 116 ILE A CA 1
ATOM 930 C C . ILE A 1 116 ? -23.924 2.396 7.339 1.00 94.81 116 ILE A C 1
ATOM 932 O O . ILE A 1 116 ? -22.791 2.873 7.324 1.00 94.81 116 ILE A O 1
ATOM 936 N N . GLN A 1 117 ? -24.197 1.215 6.776 1.00 92.56 117 GLN A N 1
ATOM 937 C CA . GLN A 1 117 ? -23.172 0.345 6.191 1.00 92.56 117 GLN A CA 1
ATOM 938 C C . GLN A 1 117 ? -22.419 1.007 5.035 1.00 92.56 117 GLN A C 1
ATOM 940 O O . GLN A 1 117 ? -21.202 0.855 4.941 1.00 92.56 117 GLN A O 1
ATOM 945 N N . HIS A 1 118 ? -23.121 1.746 4.172 1.00 94.19 118 HIS A N 1
ATOM 946 C CA . HIS A 1 118 ? -22.498 2.484 3.077 1.00 94.19 118 HIS A CA 1
ATOM 947 C C . HIS A 1 118 ? -21.480 3.504 3.597 1.00 94.19 118 HIS A C 1
ATOM 949 O O . HIS A 1 118 ? -20.321 3.459 3.193 1.00 94.19 118 HIS A O 1
ATOM 955 N N . HIS A 1 119 ? -21.874 4.358 4.545 1.00 95.06 119 HIS A N 1
ATOM 956 C CA . HIS A 1 119 ? -20.988 5.401 5.062 1.00 95.06 119 HIS A CA 1
ATOM 957 C C . HIS A 1 119 ? -19.850 4.864 5.929 1.00 95.06 119 HIS A C 1
ATOM 959 O O . HIS A 1 119 ? -18.752 5.416 5.896 1.00 95.06 119 HIS A O 1
ATOM 965 N N . LEU A 1 120 ? -20.064 3.765 6.655 1.00 91.31 120 LEU A N 1
ATOM 966 C CA . LEU A 1 120 ? -18.967 3.098 7.349 1.00 91.31 120 LEU A CA 1
ATOM 967 C C . LEU A 1 120 ? -17.953 2.530 6.356 1.00 91.31 120 LEU A C 1
ATOM 969 O O . LEU A 1 120 ? -16.756 2.719 6.536 1.00 91.31 120 LEU A O 1
ATOM 973 N N . LYS A 1 121 ? -18.413 1.849 5.299 1.00 88.62 121 LYS A N 1
ATOM 974 C CA . LYS A 1 121 ? -17.520 1.318 4.264 1.00 88.62 121 LYS A CA 1
ATOM 975 C C . LYS A 1 121 ? -16.708 2.440 3.615 1.00 88.62 121 LYS A C 1
ATOM 977 O O . LYS A 1 121 ? -15.493 2.310 3.492 1.00 88.62 121 LYS A O 1
ATOM 982 N N . ASP A 1 122 ? -17.365 3.536 3.250 1.00 91.31 122 ASP A N 1
ATOM 983 C CA . ASP A 1 122 ? -16.710 4.699 2.652 1.00 91.31 122 ASP A CA 1
ATOM 984 C C . ASP A 1 122 ? -15.663 5.312 3.597 1.00 91.31 122 ASP A C 1
ATOM 986 O O . ASP A 1 122 ? -14.574 5.672 3.151 1.00 91.31 122 ASP A O 1
ATOM 990 N N . PHE A 1 123 ? -15.935 5.373 4.906 1.00 93.50 123 PHE A N 1
ATOM 991 C CA . PHE A 1 123 ? -14.963 5.827 5.905 1.00 93.50 123 PHE A CA 1
ATOM 992 C C . PHE A 1 123 ? -13.682 4.978 5.899 1.00 93.50 123 PHE A C 1
ATOM 994 O O . PHE A 1 123 ? -12.589 5.528 5.795 1.00 93.50 123 PHE A O 1
ATOM 1001 N N . PHE A 1 124 ? -13.801 3.649 5.943 1.00 88.25 124 PHE A N 1
ATOM 1002 C CA . PHE A 1 124 ? -12.636 2.755 5.932 1.00 88.25 124 PHE A CA 1
ATOM 1003 C C . PHE A 1 124 ? -11.841 2.847 4.624 1.00 88.25 124 PHE A C 1
ATOM 1005 O O . PHE A 1 124 ? -10.619 2.963 4.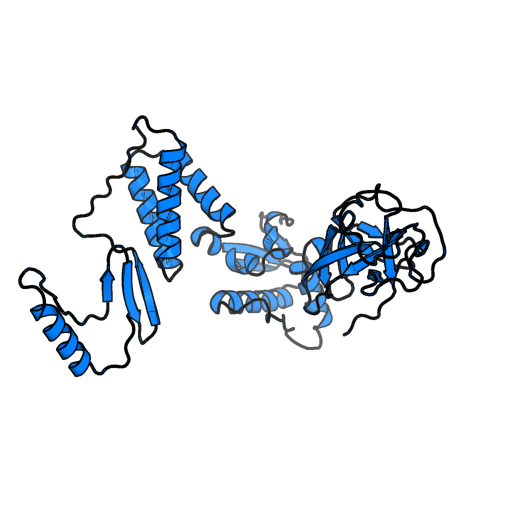655 1.00 88.25 124 PHE A O 1
ATOM 1012 N N . VAL A 1 125 ? -12.529 2.877 3.477 1.00 83.12 125 VAL A N 1
ATOM 1013 C CA . VAL A 1 125 ? -11.885 2.992 2.157 1.00 83.12 125 VAL A CA 1
ATOM 1014 C C . VAL A 1 125 ? -11.133 4.317 2.011 1.00 83.12 125 VAL A C 1
ATOM 1016 O O . VAL A 1 125 ? -10.006 4.335 1.527 1.00 83.12 125 VAL A O 1
ATOM 1019 N N . THR A 1 126 ? -11.734 5.430 2.440 1.00 87.25 126 THR A N 1
ATOM 1020 C CA . THR A 1 126 ? -11.116 6.766 2.334 1.00 87.25 126 THR A CA 1
ATOM 1021 C C . THR A 1 126 ? -9.894 6.948 3.233 1.00 87.25 126 THR A C 1
ATOM 1023 O O . THR A 1 126 ? -9.057 7.798 2.935 1.00 87.25 126 THR A O 1
ATOM 1026 N N . HIS A 1 127 ? -9.767 6.148 4.294 1.00 85.94 127 HIS A N 1
ATOM 1027 C CA . HIS A 1 127 ? -8.659 6.210 5.251 1.00 85.94 127 HIS A CA 1
ATOM 1028 C C . HIS A 1 127 ? -7.666 5.044 5.119 1.00 85.94 127 HIS A C 1
ATOM 1030 O O . HIS A 1 127 ? -6.805 4.903 5.982 1.00 85.94 127 HIS A O 1
ATOM 1036 N N . ASP A 1 128 ? -7.777 4.226 4.064 1.00 77.94 128 ASP A N 1
ATOM 1037 C CA . ASP A 1 128 ? -6.938 3.035 3.838 1.00 77.94 128 ASP A CA 1
ATOM 1038 C C . ASP A 1 128 ? -6.900 2.092 5.061 1.00 77.94 128 ASP A C 1
ATOM 1040 O O . ASP A 1 128 ? -5.861 1.568 5.462 1.00 77.94 128 ASP A O 1
ATOM 1044 N N . ALA A 1 129 ? -8.060 1.918 5.701 1.00 78.75 129 ALA A N 1
ATOM 1045 C CA . ALA A 1 129 ? -8.233 1.131 6.918 1.00 78.75 129 ALA A CA 1
ATOM 1046 C C . ALA A 1 129 ? -9.132 -0.093 6.673 1.00 78.75 129 ALA A C 1
ATOM 1048 O O . ALA A 1 129 ? -9.955 -0.117 5.758 1.00 78.75 129 ALA A O 1
ATOM 1049 N N . VAL A 1 130 ? -9.000 -1.118 7.520 1.00 73.19 130 VAL A N 1
ATOM 1050 C CA . VAL A 1 130 ? -9.772 -2.372 7.442 1.00 73.19 130 VAL A CA 1
ATOM 1051 C C . VAL A 1 130 ? -10.426 -2.652 8.795 1.00 73.19 130 VAL A C 1
ATOM 1053 O O . VAL A 1 130 ? -9.791 -2.482 9.833 1.00 73.19 130 VAL A O 1
ATOM 1056 N N . ARG A 1 131 ? -11.685 -3.107 8.793 1.00 70.94 131 ARG A N 1
ATOM 1057 C CA . ARG A 1 131 ? -12.408 -3.519 10.012 1.00 70.94 131 ARG A CA 1
ATOM 1058 C C . ARG A 1 131 ? -11.741 -4.729 10.667 1.00 70.94 131 ARG A C 1
ATOM 1060 O O . ARG A 1 131 ? -11.366 -5.659 9.955 1.00 70.94 131 ARG A O 1
ATOM 1067 N N . VAL A 1 132 ? -11.705 -4.815 11.999 1.00 71.00 132 VAL A N 1
ATOM 1068 C CA . VAL A 1 132 ? -11.113 -5.981 12.700 1.00 71.00 132 VAL A CA 1
ATOM 1069 C C . VAL A 1 132 ? -11.832 -7.282 12.359 1.00 71.00 132 VAL A C 1
ATOM 1071 O O . VAL A 1 132 ? -11.198 -8.320 12.181 1.00 71.00 132 VAL A O 1
ATOM 1074 N N . THR A 1 133 ? -13.157 -7.247 12.220 1.00 67.81 133 THR A N 1
ATOM 1075 C CA . THR A 1 133 ? -13.947 -8.427 11.829 1.00 67.81 133 THR A CA 1
ATOM 1076 C C . THR A 1 133 ? -13.550 -8.961 10.453 1.00 67.81 133 THR A C 1
ATOM 1078 O O . THR A 1 133 ? -13.477 -10.174 10.255 1.00 67.81 133 THR A O 1
ATOM 1081 N N . GLU A 1 134 ? -13.233 -8.073 9.511 1.00 72.31 134 GLU A N 1
ATOM 1082 C CA . GLU A 1 134 ? -12.696 -8.456 8.207 1.00 72.31 134 GLU A CA 1
ATOM 1083 C C . GLU A 1 134 ? -11.233 -8.887 8.315 1.00 72.31 134 GLU A C 1
ATOM 1085 O O . GLU A 1 134 ? -10.867 -9.900 7.728 1.00 72.31 134 GLU A O 1
ATOM 1090 N N . TYR A 1 135 ? -10.424 -8.201 9.128 1.00 73.75 135 TYR A N 1
ATOM 1091 C CA . TYR A 1 135 ? -9.021 -8.529 9.392 1.00 73.75 135 TYR A CA 1
ATOM 1092 C C . TYR A 1 135 ? -8.846 -9.944 9.969 1.00 73.75 135 TYR A C 1
ATOM 1094 O O . TYR A 1 135 ? -7.962 -10.690 9.544 1.00 73.75 135 TYR A O 1
ATOM 1102 N N . ASN A 1 136 ? -9.731 -10.350 10.880 1.00 81.44 136 ASN A N 1
ATOM 1103 C CA . ASN A 1 136 ? -9.715 -11.653 11.547 1.00 81.44 136 ASN A CA 1
ATOM 1104 C C . ASN A 1 136 ? -10.438 -12.755 10.763 1.00 81.44 136 ASN A C 1
ATOM 1106 O O . ASN A 1 136 ? -10.455 -13.910 11.196 1.00 81.44 136 ASN A O 1
ATOM 1110 N N . LYS A 1 137 ? -11.021 -12.436 9.601 1.00 87.00 137 LYS A N 1
ATOM 1111 C CA . LYS A 1 137 ? -11.693 -13.423 8.756 1.00 87.00 137 LYS A CA 1
ATOM 1112 C C . LYS A 1 137 ? -10.715 -14.523 8.353 1.00 87.00 137 LYS A C 1
ATOM 1114 O O . LYS A 1 137 ? -9.670 -14.250 7.761 1.00 87.00 137 LYS A O 1
ATOM 1119 N N . ILE A 1 138 ? -11.082 -15.771 8.641 1.00 90.19 138 ILE A N 1
ATOM 1120 C CA . ILE A 1 138 ? -10.288 -16.940 8.260 1.00 90.19 138 ILE A CA 1
ATOM 1121 C C . ILE A 1 138 ? -10.400 -17.153 6.746 1.00 90.19 138 ILE A C 1
ATOM 1123 O O . ILE A 1 138 ? -11.494 -17.213 6.182 1.00 90.19 138 ILE A O 1
ATOM 1127 N N . ILE A 1 139 ? -9.247 -17.274 6.099 1.00 92.38 139 ILE A N 1
ATOM 1128 C CA . ILE A 1 139 ? -9.060 -17.567 4.684 1.00 92.38 139 ILE A CA 1
ATOM 1129 C C . ILE A 1 139 ? -8.408 -18.944 4.564 1.00 92.38 139 ILE A C 1
ATOM 1131 O O . ILE A 1 139 ? -7.398 -19.221 5.213 1.00 92.38 139 ILE A O 1
ATOM 1135 N N . TYR A 1 140 ? -8.981 -19.790 3.711 1.00 93.81 140 TYR A N 1
ATOM 1136 C CA . TYR A 1 140 ? -8.460 -21.115 3.390 1.00 93.81 140 TYR A CA 1
ATOM 1137 C C . TYR A 1 140 ? -7.755 -21.084 2.031 1.00 93.81 140 TYR A C 1
ATOM 1139 O O . TYR A 1 140 ? -8.332 -20.653 1.028 1.00 93.81 140 TYR A O 1
ATOM 1147 N N . LEU A 1 141 ? -6.507 -21.543 2.022 1.00 94.94 141 LEU A N 1
ATOM 1148 C CA . LEU A 1 141 ? -5.609 -21.603 0.877 1.00 94.94 141 LEU A CA 1
ATOM 1149 C C . LEU A 1 141 ? -5.271 -23.069 0.604 1.00 94.94 141 LEU A C 1
ATOM 1151 O O . LEU A 1 141 ? -4.830 -23.776 1.502 1.00 94.94 141 LEU A O 1
ATOM 1155 N N . ASN A 1 142 ? -5.459 -23.526 -0.623 1.00 96.19 142 ASN A N 1
ATOM 1156 C CA . ASN A 1 142 ? -4.955 -24.800 -1.107 1.00 96.19 142 ASN A CA 1
ATOM 1157 C C . ASN A 1 142 ? -3.603 -24.547 -1.784 1.00 96.19 142 ASN A C 1
ATOM 1159 O O . ASN A 1 142 ? -3.556 -24.034 -2.899 1.00 96.19 142 ASN A O 1
ATOM 1163 N N . VAL A 1 143 ? -2.512 -24.854 -1.088 1.00 95.94 143 VAL A N 1
ATOM 1164 C CA . VAL A 1 143 ? -1.140 -24.612 -1.543 1.00 95.94 143 VAL A CA 1
ATOM 1165 C C . VAL A 1 143 ? -0.526 -25.942 -1.932 1.00 95.94 143 VAL A C 1
ATOM 1167 O O . VAL A 1 143 ? -0.362 -26.796 -1.070 1.00 95.94 143 VAL A O 1
ATOM 1170 N N . GLY A 1 144 ? -0.247 -26.157 -3.218 1.00 92.69 144 GLY A N 1
ATOM 1171 C CA . GLY A 1 144 ? 0.362 -27.391 -3.722 1.00 92.69 144 GLY A CA 1
ATOM 1172 C C . GLY A 1 144 ? -0.422 -28.669 -3.384 1.00 92.69 144 GLY A C 1
ATOM 1173 O O . GLY A 1 144 ? 0.164 -29.746 -3.332 1.00 92.69 144 GLY A O 1
ATOM 1174 N N . GLY A 1 145 ? -1.730 -28.563 -3.108 1.00 91.75 145 GLY A N 1
ATOM 1175 C CA . GLY A 1 145 ? -2.582 -29.670 -2.655 1.00 91.75 145 GLY A CA 1
ATOM 1176 C C . GLY A 1 145 ? -2.793 -29.750 -1.137 1.00 91.75 145 GLY A C 1
ATOM 1177 O O . GLY A 1 145 ? -3.636 -30.527 -0.687 1.00 91.75 145 GLY A O 1
ATOM 1178 N N . GLU A 1 146 ? -2.081 -28.951 -0.340 1.00 96.50 146 GLU A N 1
ATOM 1179 C CA . GLU A 1 146 ? -2.238 -28.888 1.112 1.00 96.50 146 GLU A CA 1
ATOM 1180 C C . GLU A 1 146 ? -3.129 -27.712 1.532 1.00 96.50 146 GLU A C 1
ATOM 1182 O O . GLU A 1 146 ? -2.921 -26.564 1.136 1.00 96.50 146 GLU A O 1
ATOM 1187 N N . LEU A 1 147 ? -4.129 -27.986 2.373 1.00 95.88 147 LEU A N 1
ATOM 1188 C CA . LEU A 1 147 ? -5.037 -26.958 2.872 1.00 95.88 147 LEU A CA 1
ATOM 1189 C C . LEU A 1 147 ? -4.427 -26.232 4.080 1.00 95.88 147 LEU A C 1
ATOM 1191 O O . LEU A 1 147 ? -4.269 -26.809 5.153 1.00 95.88 147 LEU A O 1
ATOM 1195 N N . ILE A 1 148 ? -4.145 -24.943 3.917 1.00 95.69 148 ILE A N 1
ATOM 1196 C CA . ILE A 1 148 ? -3.575 -24.051 4.927 1.00 95.69 148 ILE A CA 1
ATOM 1197 C C . ILE A 1 148 ? -4.579 -22.933 5.219 1.00 95.69 148 ILE A C 1
ATOM 1199 O O . ILE A 1 148 ? -5.089 -22.282 4.312 1.00 95.69 148 ILE A O 1
ATOM 1203 N N . SER A 1 149 ? -4.856 -22.666 6.494 1.00 93.94 149 SER A N 1
ATOM 1204 C CA . SER A 1 149 ? -5.718 -21.554 6.916 1.00 93.94 149 SER A CA 1
ATOM 1205 C C . SER A 1 149 ? -4.909 -20.399 7.497 1.00 93.94 149 SER A C 1
ATOM 1207 O O . SER A 1 149 ? -3.932 -20.617 8.216 1.00 93.94 149 SER A O 1
ATOM 1209 N N . THR A 1 150 ? -5.340 -19.165 7.254 1.00 92.44 150 THR A N 1
ATOM 1210 C CA . THR A 1 150 ? -4.771 -17.949 7.856 1.00 92.44 150 THR A CA 1
ATOM 1211 C C . THR A 1 150 ? -5.824 -16.847 7.970 1.00 92.44 150 THR A C 1
ATOM 1213 O O . THR A 1 150 ? -6.975 -17.087 7.632 1.00 92.44 150 THR A O 1
ATOM 1216 N N . THR A 1 151 ? -5.476 -15.653 8.449 1.00 89.94 151 THR A N 1
ATOM 1217 C CA . THR A 1 151 ? -6.400 -14.507 8.493 1.00 89.94 151 THR A CA 1
ATOM 1218 C C . THR A 1 151 ? -6.217 -13.577 7.294 1.00 89.94 151 THR A C 1
ATOM 1220 O O . THR A 1 151 ? -5.117 -13.483 6.742 1.00 89.94 151 THR A O 1
ATOM 1223 N N . TYR A 1 152 ? -7.281 -12.862 6.916 1.00 86.88 152 TYR A N 1
ATOM 1224 C CA . TYR A 1 152 ? -7.236 -11.783 5.922 1.00 86.88 152 TYR A CA 1
ATOM 1225 C C . TYR A 1 152 ? -6.099 -10.803 6.226 1.00 86.88 152 TYR A C 1
ATOM 1227 O O . TYR A 1 152 ? -5.261 -10.544 5.369 1.00 86.88 152 TYR A O 1
ATOM 1235 N N . GLY A 1 153 ? -6.011 -10.361 7.482 1.00 83.38 153 GLY A N 1
ATOM 1236 C CA . GLY A 1 153 ? -5.009 -9.414 7.948 1.00 83.38 153 GLY A CA 1
ATOM 1237 C C . GLY A 1 153 ? -3.567 -9.880 7.773 1.00 83.38 153 GLY A C 1
ATOM 1238 O O . GLY A 1 153 ? -2.701 -9.073 7.452 1.00 83.38 153 GLY A O 1
ATOM 1239 N N . THR A 1 154 ? -3.312 -11.187 7.898 1.00 88.00 154 THR A N 1
ATOM 1240 C CA . THR A 1 154 ? -1.985 -11.759 7.622 1.00 88.00 154 THR A CA 1
ATOM 1241 C C . THR A 1 154 ? -1.638 -11.653 6.133 1.00 88.00 154 THR A C 1
ATOM 1243 O O . THR A 1 154 ? -0.507 -11.324 5.787 1.00 88.00 154 THR A O 1
ATOM 1246 N N . LEU A 1 155 ? -2.598 -11.929 5.241 1.00 88.38 155 LEU A N 1
ATOM 1247 C CA . LEU A 1 155 ? -2.384 -11.894 3.786 1.00 88.38 155 LEU A CA 1
ATOM 1248 C C . LEU A 1 155 ? -2.286 -10.469 3.237 1.00 88.38 155 LEU A C 1
ATOM 1250 O O . LEU A 1 155 ? -1.569 -10.231 2.268 1.00 88.38 155 LEU A O 1
ATOM 1254 N N . THR A 1 156 ? -2.974 -9.515 3.860 1.00 84.06 156 THR A N 1
ATOM 1255 C CA . THR A 1 156 ? -2.928 -8.100 3.474 1.00 84.06 156 THR A CA 1
ATOM 1256 C C . THR A 1 156 ? -1.910 -7.290 4.270 1.00 84.06 156 THR A C 1
ATOM 1258 O O . THR A 1 156 ? -1.869 -6.073 4.121 1.00 84.06 156 THR A O 1
ATOM 1261 N N . TYR A 1 157 ? -1.087 -7.936 5.106 1.00 79.81 157 TYR A N 1
ATOM 1262 C CA . TYR A 1 157 ? -0.121 -7.247 5.963 1.00 79.81 157 TYR A CA 1
ATOM 1263 C C . TYR A 1 157 ? 0.905 -6.434 5.164 1.00 79.81 157 TYR A C 1
ATOM 1265 O O . TYR A 1 157 ? 1.264 -5.330 5.563 1.00 79.81 157 TYR A O 1
ATOM 1273 N N . VAL A 1 158 ? 1.354 -6.964 4.019 1.00 76.25 158 VAL A N 1
ATOM 1274 C CA . VAL A 1 158 ? 2.193 -6.223 3.070 1.00 76.25 158 VAL A CA 1
ATOM 1275 C C . VAL A 1 158 ? 1.286 -5.665 1.965 1.00 76.25 158 VAL A C 1
ATOM 1277 O O . VAL A 1 158 ? 0.865 -6.430 1.085 1.00 76.25 158 VAL A O 1
ATOM 1280 N N . PRO A 1 159 ? 0.946 -4.362 1.994 1.00 73.06 159 PRO A N 1
ATOM 1281 C CA . PRO A 1 159 ? 0.022 -3.772 1.035 1.00 73.06 159 PRO A CA 1
ATOM 1282 C C . PRO A 1 159 ? 0.649 -3.691 -0.360 1.00 73.06 159 PRO A C 1
ATOM 1284 O O . PRO A 1 159 ? 1.870 -3.673 -0.511 1.00 73.06 159 PRO A O 1
ATOM 1287 N N . ASN A 1 160 ? -0.194 -3.588 -1.390 1.00 71.06 160 ASN A N 1
ATOM 1288 C CA . ASN A 1 160 ? 0.217 -3.432 -2.795 1.00 71.06 160 ASN A CA 1
ATOM 1289 C C . ASN A 1 160 ? 1.043 -4.599 -3.363 1.00 71.06 160 ASN A C 1
ATOM 1291 O O . ASN A 1 160 ? 1.792 -4.440 -4.328 1.00 71.06 160 ASN A O 1
ATOM 1295 N N . THR A 1 161 ? 0.874 -5.787 -2.793 1.00 78.75 161 THR A N 1
ATOM 1296 C CA . THR A 1 161 ? 1.511 -7.030 -3.237 1.00 78.75 161 THR A CA 1
ATOM 1297 C C . THR A 1 161 ? 0.504 -7.932 -3.932 1.00 78.75 161 THR A C 1
ATOM 1299 O O . THR A 1 161 ? -0.699 -7.822 -3.685 1.00 78.75 161 THR A O 1
ATOM 1302 N N . LYS A 1 162 ? 0.958 -8.881 -4.758 1.00 82.31 162 LYS A N 1
ATOM 1303 C CA . LYS A 1 162 ? 0.053 -9.900 -5.318 1.00 82.31 162 LYS A CA 1
ATOM 1304 C C . LYS A 1 162 ? -0.722 -10.640 -4.222 1.00 82.31 162 LYS A C 1
ATOM 1306 O O . LYS A 1 162 ? -1.907 -10.900 -4.417 1.00 82.31 162 LYS A O 1
ATOM 1311 N N . LEU A 1 163 ? -0.086 -10.900 -3.077 1.00 86.31 163 LEU A N 1
ATOM 1312 C CA . LEU A 1 163 ? -0.700 -11.510 -1.898 1.00 86.31 163 LEU A CA 1
ATOM 1313 C C . LEU A 1 163 ? -1.896 -10.703 -1.391 1.00 86.31 163 LEU A C 1
ATOM 1315 O O . LEU A 1 163 ? -2.938 -11.285 -1.133 1.00 86.31 163 LEU A O 1
ATOM 1319 N N . SER A 1 164 ? -1.797 -9.373 -1.327 1.00 80.25 164 SER A N 1
ATOM 1320 C CA . SER A 1 164 ? -2.912 -8.513 -0.900 1.00 80.25 164 SER A CA 1
ATOM 1321 C C . SER A 1 164 ? -4.120 -8.546 -1.853 1.00 80.25 164 SER A C 1
ATOM 1323 O O . SER A 1 164 ? -5.250 -8.306 -1.433 1.00 80.25 164 SER A O 1
ATOM 1325 N N . PHE A 1 165 ? -3.914 -8.934 -3.117 1.00 80.94 165 PHE A N 1
ATOM 1326 C CA . PHE A 1 165 ? -4.964 -9.076 -4.133 1.00 80.94 165 PHE A CA 1
ATOM 1327 C C . PHE A 1 165 ? -5.420 -10.532 -4.329 1.00 80.94 165 PHE A C 1
ATOM 1329 O O . PHE A 1 165 ? -5.949 -10.884 -5.391 1.00 80.94 165 PHE A O 1
ATOM 1336 N N . PHE A 1 166 ? -5.273 -11.376 -3.300 1.00 84.75 166 PHE A N 1
ATOM 1337 C CA . PHE A 1 166 ? -5.591 -12.810 -3.342 1.00 84.75 166 PHE A CA 1
ATOM 1338 C C . PHE A 1 166 ? -7.030 -13.134 -3.775 1.00 84.75 166 PHE A C 1
ATOM 1340 O O . PHE A 1 166 ? -7.307 -14.234 -4.242 1.00 84.75 166 PHE A O 1
ATOM 1347 N N . ASN A 1 167 ? -7.973 -12.193 -3.654 1.00 82.94 167 ASN A N 1
ATOM 1348 C CA . ASN A 1 167 ? -9.353 -12.389 -4.110 1.00 82.94 167 ASN A CA 1
ATOM 1349 C C . ASN A 1 167 ? -9.459 -12.664 -5.621 1.00 82.94 167 ASN A C 1
ATOM 1351 O O . ASN A 1 167 ? -10.441 -13.260 -6.058 1.00 82.94 167 ASN A O 1
ATOM 1355 N N . SER A 1 168 ? -8.462 -12.228 -6.398 1.00 83.50 168 SER A N 1
ATOM 1356 C CA . SER A 1 168 ? -8.372 -12.442 -7.848 1.00 83.50 168 SER A CA 1
ATOM 1357 C C . SER A 1 168 ? -7.733 -13.778 -8.244 1.00 83.50 168 SER A C 1
ATOM 1359 O O . SER A 1 168 ? -7.671 -14.099 -9.430 1.00 83.50 168 SER A O 1
ATOM 1361 N N . TRP A 1 169 ? -7.232 -14.548 -7.276 1.00 87.75 169 TRP A N 1
ATOM 1362 C CA . TRP A 1 169 ? -6.509 -15.790 -7.532 1.00 87.75 169 TRP A CA 1
ATOM 1363 C C . TRP A 1 169 ? -7.446 -16.946 -7.907 1.00 87.75 169 TRP A C 1
ATOM 1365 O O . TRP A 1 169 ? -8.626 -16.937 -7.533 1.00 87.75 169 TRP A O 1
ATOM 1375 N N . PRO A 1 170 ? -6.939 -17.943 -8.661 1.00 91.62 170 PRO A N 1
ATOM 1376 C CA . PRO A 1 170 ? -7.723 -19.108 -9.050 1.00 91.62 170 PRO A CA 1
ATOM 1377 C C . PRO A 1 170 ? -8.237 -19.863 -7.823 1.00 91.62 170 PRO A C 1
ATOM 1379 O O . PRO A 1 170 ? -7.650 -19.813 -6.741 1.00 91.62 170 PRO A O 1
ATOM 1382 N N . ARG A 1 171 ? -9.350 -20.575 -8.003 1.00 93.94 171 ARG A N 1
ATOM 1383 C CA . ARG A 1 171 ? -9.964 -21.392 -6.955 1.00 93.94 171 ARG A CA 1
ATOM 1384 C C . ARG A 1 171 ? -9.957 -22.861 -7.340 1.00 93.94 171 ARG A C 1
ATOM 1386 O O . ARG A 1 171 ? -10.089 -23.190 -8.517 1.00 93.94 171 ARG A O 1
ATOM 1393 N N . ASP A 1 172 ? -9.819 -23.725 -6.344 1.00 91.75 172 ASP A N 1
ATOM 1394 C CA . ASP A 1 172 ? -9.986 -25.163 -6.517 1.00 91.75 172 ASP A CA 1
ATOM 1395 C C . ASP A 1 172 ? -11.472 -25.548 -6.669 1.00 91.75 172 ASP A C 1
ATOM 1397 O O . ASP A 1 172 ? -12.383 -24.719 -6.577 1.00 91.75 172 ASP A O 1
ATOM 1401 N N . ASN A 1 173 ? -11.733 -26.839 -6.881 1.00 91.62 173 ASN A N 1
ATOM 1402 C CA . ASN A 1 173 ? -13.087 -27.386 -7.008 1.00 91.62 173 ASN A CA 1
ATOM 1403 C C . ASN A 1 173 ? -13.954 -27.253 -5.738 1.00 91.62 173 ASN A C 1
ATOM 1405 O O . ASN A 1 173 ? -15.156 -27.500 -5.798 1.00 91.62 173 ASN A O 1
ATOM 1409 N N . ARG A 1 174 ? -13.366 -26.871 -4.599 1.00 91.00 174 ARG A N 1
ATOM 1410 C CA . ARG A 1 174 ? -14.047 -26.622 -3.321 1.00 91.00 174 ARG A CA 1
ATOM 1411 C C . ARG A 1 174 ? -14.204 -25.125 -3.032 1.00 91.00 174 ARG A C 1
ATOM 1413 O O . ARG A 1 174 ? -14.776 -24.764 -2.008 1.00 91.00 174 ARG A O 1
ATOM 1420 N N . GLY A 1 175 ? -13.735 -24.253 -3.926 1.00 89.88 175 GLY A N 1
ATOM 1421 C CA . GLY A 1 175 ? -13.820 -22.801 -3.792 1.00 89.88 175 GLY A CA 1
ATOM 1422 C C . GLY A 1 175 ? -12.712 -22.168 -2.943 1.00 89.88 175 GLY A C 1
ATOM 1423 O O . GLY A 1 175 ? -12.751 -20.948 -2.731 1.00 89.88 175 GLY A O 1
ATOM 1424 N N . HIS A 1 176 ? -11.724 -22.943 -2.481 1.00 92.00 176 HIS A N 1
ATOM 1425 C CA . HIS A 1 176 ? -10.546 -22.409 -1.794 1.00 92.00 176 HIS A CA 1
ATOM 1426 C C . HIS A 1 176 ? -9.590 -21.778 -2.798 1.00 92.00 176 HIS A C 1
ATOM 1428 O O . HIS A 1 176 ? -9.534 -22.186 -3.954 1.00 92.00 176 HIS A O 1
ATOM 1434 N N . ILE A 1 177 ? -8.821 -20.788 -2.357 1.00 93.75 177 ILE A N 1
ATOM 1435 C CA . ILE A 1 177 ? -7.820 -20.136 -3.206 1.00 93.75 177 ILE A CA 1
ATOM 1436 C C . ILE A 1 177 ? -6.697 -21.132 -3.487 1.00 93.75 177 ILE A C 1
ATOM 1438 O O . ILE A 1 177 ? -6.120 -21.664 -2.544 1.00 93.75 177 ILE A O 1
ATOM 1442 N N . PHE A 1 178 ? -6.394 -21.381 -4.757 1.00 94.50 178 PHE A N 1
ATOM 1443 C CA . PHE A 1 178 ? -5.383 -22.345 -5.175 1.00 94.50 178 PHE A CA 1
ATOM 1444 C C . PHE A 1 178 ? -4.053 -21.659 -5.499 1.00 94.50 178 PHE A C 1
ATOM 1446 O O . PHE A 1 178 ? -4.013 -20.665 -6.226 1.00 94.50 178 PHE A O 1
ATOM 1453 N N . LEU A 1 179 ? -2.967 -22.215 -4.969 1.00 92.75 179 LEU A N 1
ATOM 1454 C CA . LEU A 1 179 ? -1.598 -21.765 -5.171 1.00 92.75 179 LEU A CA 1
ATOM 1455 C C . LEU A 1 179 ? -0.736 -22.947 -5.591 1.00 92.75 179 LEU A C 1
ATOM 1457 O O . LEU A 1 179 ? -0.530 -23.872 -4.811 1.00 92.75 179 LEU A O 1
ATOM 1461 N N . ASP A 1 180 ? -0.195 -22.889 -6.802 1.00 93.12 180 ASP A N 1
ATOM 1462 C CA . ASP A 1 180 ? 0.757 -23.882 -7.298 1.00 93.12 180 ASP A CA 1
ATOM 1463 C C . ASP A 1 180 ? 2.170 -23.557 -6.790 1.00 93.12 180 ASP A C 1
ATOM 1465 O O . ASP A 1 180 ? 3.015 -23.037 -7.515 1.00 93.12 180 ASP A O 1
ATOM 1469 N N . LEU A 1 181 ? 2.374 -23.732 -5.481 1.00 93.19 181 LEU A N 1
ATOM 1470 C CA . LEU A 1 181 ? 3.607 -23.401 -4.766 1.00 93.19 181 LEU A CA 1
ATOM 1471 C C . LEU A 1 181 ? 3.983 -24.523 -3.784 1.00 93.19 181 LEU A C 1
ATOM 1473 O O . LEU A 1 181 ? 3.094 -25.236 -3.311 1.00 93.19 181 LEU A O 1
ATOM 1477 N N . PRO A 1 182 ? 5.270 -24.648 -3.407 1.00 94.06 182 PRO A N 1
ATOM 1478 C CA . PRO A 1 182 ? 5.710 -25.614 -2.403 1.00 94.06 182 PRO A CA 1
ATOM 1479 C C . PRO A 1 182 ? 5.065 -25.332 -1.027 1.00 94.06 182 PRO A C 1
ATOM 1481 O O . PRO A 1 182 ? 5.304 -24.261 -0.451 1.00 94.06 182 PRO A O 1
ATOM 1484 N N . PRO A 1 183 ? 4.282 -26.269 -0.451 1.00 95.19 183 PRO A N 1
ATOM 1485 C CA . PRO A 1 183 ? 3.539 -26.025 0.789 1.00 95.19 183 PRO A CA 1
ATOM 1486 C C . PRO A 1 183 ? 4.440 -25.688 1.983 1.00 95.19 183 PRO A C 1
ATOM 1488 O O . PRO A 1 183 ? 4.129 -24.795 2.772 1.00 95.19 183 PRO A O 1
ATOM 1491 N N . ASP A 1 184 ? 5.582 -26.365 2.110 1.00 93.88 184 ASP A N 1
ATOM 1492 C CA . ASP A 1 184 ? 6.479 -26.206 3.260 1.00 93.88 184 ASP A CA 1
ATOM 1493 C C . ASP A 1 184 ? 7.190 -24.849 3.273 1.00 93.88 184 ASP A C 1
ATOM 1495 O O . ASP A 1 184 ? 7.277 -24.197 4.318 1.00 93.88 184 ASP A O 1
ATOM 1499 N N . LEU A 1 185 ? 7.627 -24.371 2.105 1.00 93.31 185 LEU A N 1
ATOM 1500 C CA . LEU A 1 185 ? 8.185 -23.026 1.967 1.00 93.31 185 LEU A CA 1
ATOM 1501 C C . LEU A 1 185 ? 7.116 -21.968 2.250 1.00 93.31 185 LEU A C 1
ATOM 1503 O O . LEU A 1 185 ? 7.375 -21.008 2.983 1.00 93.31 185 LEU A O 1
ATOM 1507 N N . PHE A 1 186 ? 5.893 -22.173 1.750 1.00 94.75 186 PHE A N 1
ATOM 1508 C CA . PHE A 1 186 ? 4.783 -21.259 1.996 1.00 94.75 186 PHE A CA 1
ATOM 1509 C C . PHE A 1 186 ? 4.425 -21.160 3.484 1.00 94.75 186 PHE A C 1
ATOM 1511 O O . PHE A 1 186 ? 4.180 -20.062 3.980 1.00 94.75 186 PHE A O 1
ATOM 1518 N N . LYS A 1 187 ? 4.450 -22.268 4.238 1.00 94.31 187 LYS A N 1
ATOM 1519 C CA . LYS A 1 187 ? 4.256 -22.243 5.701 1.00 94.31 187 LYS A CA 1
ATOM 1520 C C . LYS A 1 187 ? 5.311 -21.384 6.398 1.00 94.31 187 LYS A C 1
ATOM 1522 O O . LYS A 1 187 ? 4.963 -20.616 7.296 1.00 94.31 187 LYS A O 1
ATOM 1527 N N . TYR A 1 188 ? 6.578 -21.481 5.983 1.00 93.31 188 TYR A N 1
ATOM 1528 C CA . TYR A 1 188 ? 7.665 -20.677 6.552 1.00 93.31 188 TYR A CA 1
ATOM 1529 C C . TYR A 1 188 ? 7.482 -19.182 6.259 1.00 93.31 188 TYR A C 1
ATOM 1531 O O . TYR A 1 188 ? 7.610 -18.343 7.152 1.00 93.31 188 TYR A O 1
ATOM 1539 N N . PHE A 1 189 ? 7.110 -18.850 5.023 1.00 91.62 189 PHE A N 1
ATOM 1540 C CA . PHE A 1 189 ? 6.728 -17.495 4.626 1.00 91.62 189 PHE A CA 1
ATOM 1541 C C . PHE A 1 189 ? 5.559 -16.958 5.461 1.00 91.62 189 PHE A C 1
ATOM 1543 O O . PHE A 1 189 ? 5.635 -15.877 6.047 1.00 91.62 189 PHE A O 1
ATOM 1550 N N . LEU A 1 190 ? 4.490 -17.744 5.576 1.00 92.94 190 LEU A N 1
ATOM 1551 C CA . LEU A 1 190 ? 3.287 -17.364 6.303 1.00 92.94 190 LEU A CA 1
ATOM 1552 C C . LEU A 1 190 ? 3.558 -17.156 7.798 1.00 92.94 190 LEU A C 1
ATOM 1554 O O . L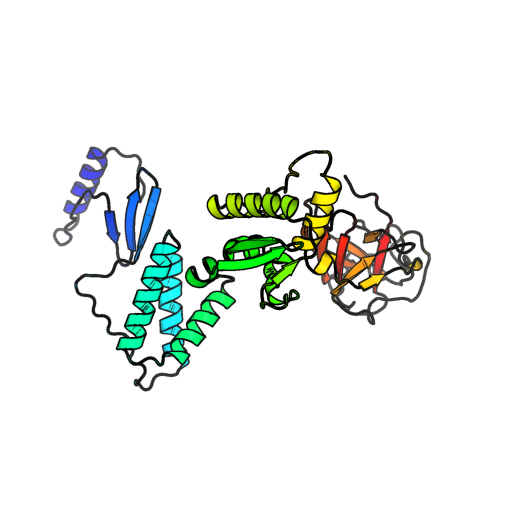EU A 1 190 ? 2.987 -16.259 8.415 1.00 92.94 190 LEU A O 1
ATOM 1558 N N . HIS A 1 191 ? 4.451 -17.951 8.388 1.00 91.00 191 HIS A N 1
ATOM 1559 C CA . HIS A 1 191 ? 4.889 -17.771 9.768 1.00 91.00 191 HIS A CA 1
ATOM 1560 C C . HIS A 1 191 ? 5.595 -16.420 9.983 1.00 91.00 191 HIS A C 1
ATOM 1562 O O . HIS A 1 191 ? 5.344 -15.756 10.990 1.00 91.00 191 HIS A O 1
ATOM 1568 N N . GLN A 1 192 ? 6.425 -15.976 9.032 1.00 89.25 192 GLN A N 1
ATOM 1569 C CA . GLN A 1 192 ? 7.072 -14.659 9.097 1.00 89.25 192 GLN A CA 1
ATOM 1570 C C . GLN A 1 192 ? 6.046 -13.520 9.031 1.00 89.25 192 GLN A C 1
ATOM 1572 O O . GLN A 1 192 ? 6.081 -12.628 9.878 1.00 89.25 192 GLN A O 1
ATOM 1577 N N . LEU A 1 193 ? 5.063 -13.607 8.126 1.00 87.75 193 LEU A N 1
ATOM 1578 C CA . LEU A 1 193 ? 3.968 -12.631 8.049 1.00 87.75 193 LEU A CA 1
ATOM 1579 C C . LEU A 1 193 ? 3.166 -12.544 9.352 1.00 87.75 193 LEU A C 1
ATOM 1581 O O . LEU A 1 193 ? 2.889 -11.450 9.838 1.00 87.75 193 LEU A O 1
ATOM 1585 N N . ARG A 1 194 ? 2.828 -13.692 9.953 1.00 88.31 194 ARG A N 1
ATOM 1586 C CA . ARG A 1 194 ? 2.122 -13.743 11.245 1.00 88.31 194 ARG A CA 1
ATOM 1587 C C . ARG A 1 194 ? 2.926 -13.073 12.350 1.00 88.31 194 ARG A C 1
ATOM 1589 O O . ARG A 1 194 ? 2.376 -12.308 13.135 1.00 88.31 194 ARG A O 1
ATOM 1596 N N . ARG A 1 195 ? 4.233 -13.343 12.407 1.00 84.56 195 ARG A N 1
ATOM 1597 C CA . ARG A 1 195 ? 5.123 -12.760 13.414 1.00 84.56 195 ARG A CA 1
ATOM 1598 C C . ARG A 1 195 ? 5.175 -11.237 13.306 1.00 84.56 195 ARG A C 1
ATOM 1600 O O . ARG A 1 195 ? 5.117 -10.576 14.340 1.00 84.56 195 ARG A O 1
ATOM 1607 N N . TRP A 1 196 ? 5.264 -10.692 12.095 1.00 78.31 196 TRP A N 1
ATOM 1608 C CA . TRP A 1 196 ? 5.267 -9.241 11.894 1.00 78.31 196 TRP A CA 1
ATOM 1609 C C . TRP A 1 196 ? 3.903 -8.610 12.177 1.00 78.31 196 TRP A C 1
ATOM 1611 O O . TRP A 1 196 ? 3.842 -7.591 12.862 1.00 78.31 196 TRP A O 1
ATOM 1621 N N . SER A 1 197 ? 2.814 -9.258 11.749 1.00 70.56 197 SER A N 1
ATOM 1622 C CA . SER A 1 197 ? 1.438 -8.835 12.050 1.00 70.56 197 SER A CA 1
ATOM 1623 C C . SER A 1 197 ? 1.190 -8.700 13.556 1.00 70.56 197 SER A C 1
ATOM 1625 O O . SER A 1 197 ? 0.633 -7.696 13.985 1.00 70.56 197 SER A O 1
ATOM 1627 N N . ILE A 1 198 ? 1.691 -9.638 14.369 1.00 69.94 198 ILE A N 1
ATOM 1628 C CA . ILE A 1 198 ? 1.556 -9.591 15.835 1.00 69.94 198 ILE A CA 1
ATOM 1629 C C . ILE A 1 198 ? 2.430 -8.495 16.468 1.00 69.94 198 ILE A C 1
ATOM 1631 O O . ILE A 1 198 ? 2.036 -7.893 17.462 1.00 69.94 198 ILE A O 1
ATOM 1635 N N . ARG A 1 199 ? 3.634 -8.250 15.936 1.00 67.25 199 ARG A N 1
ATOM 1636 C CA . ARG A 1 199 ? 4.602 -7.311 16.534 1.00 67.25 199 ARG A CA 1
ATOM 1637 C C . ARG A 1 199 ? 4.399 -5.854 16.126 1.00 67.25 199 ARG A C 1
ATOM 1639 O O . ARG A 1 199 ? 4.946 -4.976 16.785 1.00 67.25 199 ARG A O 1
ATOM 1646 N N . GLY A 1 200 ? 3.649 -5.592 15.055 1.00 60.97 200 GLY A N 1
ATOM 1647 C CA . GLY A 1 200 ? 3.517 -4.243 14.500 1.00 60.97 200 GLY A CA 1
ATOM 1648 C C . GLY A 1 200 ? 4.833 -3.707 13.922 1.00 60.97 200 GLY A C 1
ATOM 1649 O O . GLY A 1 200 ? 5.062 -2.498 13.925 1.00 60.97 200 GLY A O 1
ATOM 1650 N N . ASP A 1 201 ? 5.713 -4.599 13.454 1.00 60.03 201 ASP A N 1
ATOM 1651 C CA . ASP A 1 201 ? 7.024 -4.222 12.920 1.00 60.03 201 ASP A CA 1
ATOM 1652 C C . ASP A 1 201 ? 6.865 -3.323 11.674 1.00 60.03 201 ASP A C 1
ATOM 1654 O O . ASP A 1 201 ? 6.017 -3.547 10.810 1.00 60.03 201 ASP A O 1
ATOM 1658 N N . ARG A 1 202 ? 7.692 -2.276 11.545 1.00 55.69 202 ARG A N 1
ATOM 1659 C CA . ARG A 1 202 ? 7.679 -1.429 10.340 1.00 55.69 202 ARG A CA 1
ATOM 1660 C C . ARG A 1 202 ? 8.213 -2.222 9.144 1.00 55.69 202 ARG A C 1
ATOM 1662 O O . ARG A 1 202 ? 9.378 -2.618 9.138 1.00 55.69 202 ARG A O 1
ATOM 1669 N N . LEU A 1 203 ? 7.396 -2.341 8.092 1.00 60.03 203 LEU A N 1
ATOM 1670 C CA . LEU A 1 203 ? 7.718 -3.034 6.832 1.00 60.03 203 LEU A CA 1
ATOM 1671 C C . LEU A 1 203 ? 9.042 -2.596 6.180 1.00 60.03 203 LEU A C 1
ATOM 1673 O O . LEU A 1 203 ? 9.632 -3.368 5.434 1.00 60.03 203 LEU A O 1
ATOM 1677 N N . ALA A 1 204 ? 9.534 -1.388 6.475 1.00 49.00 204 ALA A N 1
ATOM 1678 C CA . ALA A 1 204 ? 10.787 -0.857 5.935 1.00 49.00 204 ALA A CA 1
ATOM 1679 C C . ALA A 1 204 ? 12.030 -1.720 6.244 1.00 49.00 204 ALA A C 1
ATOM 1681 O O . ALA A 1 204 ? 13.014 -1.620 5.520 1.00 49.00 204 ALA A O 1
ATOM 1682 N N . ASN A 1 205 ? 11.973 -2.574 7.276 1.00 53.06 205 ASN A N 1
ATOM 1683 C CA . ASN A 1 205 ? 13.069 -3.467 7.674 1.00 53.06 205 ASN A CA 1
ATOM 1684 C C . ASN A 1 205 ? 12.713 -4.961 7.540 1.00 53.06 205 ASN A C 1
ATOM 1686 O O . ASN A 1 205 ? 13.461 -5.817 8.010 1.00 53.06 205 ASN A O 1
ATOM 1690 N N . ALA A 1 206 ? 11.555 -5.287 6.961 1.00 64.25 206 ALA A N 1
ATOM 1691 C CA . ALA A 1 206 ? 11.071 -6.657 6.872 1.00 64.25 206 ALA A CA 1
ATOM 1692 C C . ALA A 1 206 ? 11.775 -7.395 5.721 1.00 64.25 206 ALA A C 1
ATOM 1694 O O . ALA A 1 206 ? 11.501 -7.149 4.547 1.00 64.25 206 ALA A O 1
ATOM 1695 N N . VAL A 1 207 ? 12.691 -8.302 6.062 1.00 74.94 207 VAL A N 1
ATOM 1696 C CA . VAL A 1 207 ? 13.380 -9.177 5.104 1.00 74.94 207 VAL A CA 1
ATOM 1697 C C . VAL A 1 207 ? 12.864 -10.596 5.296 1.00 74.94 207 VAL A C 1
ATOM 1699 O O . VAL A 1 207 ? 12.888 -11.113 6.411 1.00 74.94 207 VAL A O 1
ATOM 1702 N N . PHE A 1 208 ? 12.390 -11.224 4.219 1.00 81.69 208 PHE A N 1
ATOM 1703 C CA . PHE A 1 208 ? 12.021 -12.635 4.261 1.00 81.69 208 PHE A CA 1
ATOM 1704 C C . PHE A 1 208 ? 13.281 -13.489 4.298 1.00 81.69 208 PHE A C 1
ATOM 1706 O O . PHE A 1 208 ? 14.077 -13.492 3.360 1.00 81.69 208 PHE A O 1
ATOM 1713 N N . GLU A 1 209 ? 13.448 -14.235 5.378 1.00 84.38 209 GLU A N 1
ATOM 1714 C CA . GLU A 1 209 ? 14.553 -15.171 5.524 1.00 84.38 209 GLU A CA 1
ATOM 1715 C C . GLU A 1 209 ? 14.128 -16.544 4.988 1.00 84.38 209 GLU A C 1
ATOM 1717 O O . GLU A 1 209 ? 12.988 -16.952 5.211 1.00 84.38 209 GLU A O 1
ATOM 1722 N N . PRO A 1 210 ? 14.987 -17.277 4.265 1.00 87.56 210 PRO A N 1
ATOM 1723 C CA . PRO A 1 210 ? 14.702 -18.653 3.875 1.00 87.56 210 PRO A CA 1
ATOM 1724 C C . PRO A 1 210 ? 14.933 -19.618 5.054 1.00 87.56 210 PRO A C 1
ATOM 1726 O O . PRO A 1 210 ? 15.770 -19.347 5.916 1.00 87.56 210 PRO A O 1
ATOM 1729 N N . PRO A 1 211 ? 14.276 -20.792 5.080 1.00 89.31 211 PRO A N 1
ATOM 1730 C CA . PRO A 1 211 ? 14.470 -21.779 6.148 1.00 89.31 211 PRO A CA 1
ATOM 1731 C C . PRO A 1 211 ? 15.865 -22.428 6.129 1.00 89.31 211 PRO A C 1
ATOM 1733 O O . PRO A 1 211 ? 16.347 -22.903 7.154 1.00 89.31 211 PRO A O 1
ATOM 1736 N N . SER A 1 212 ? 16.533 -22.470 4.971 1.00 91.62 212 SER A N 1
ATOM 1737 C CA . SER A 1 212 ? 17.944 -22.852 4.860 1.00 91.62 212 SER A CA 1
ATOM 1738 C C . SER A 1 212 ? 18.569 -22.292 3.581 1.00 91.62 212 SER A C 1
ATOM 1740 O O . SER A 1 212 ? 17.862 -21.960 2.630 1.00 91.62 212 SER A O 1
ATOM 1742 N N . TRP A 1 213 ? 19.904 -22.249 3.519 1.00 86.94 213 TRP A N 1
ATOM 1743 C CA . TRP A 1 213 ? 20.629 -21.790 2.328 1.00 86.94 213 TRP A CA 1
ATOM 1744 C C . TRP A 1 213 ? 20.377 -22.661 1.087 1.00 86.94 213 TRP A C 1
ATOM 1746 O O . TRP A 1 213 ? 20.448 -22.152 -0.025 1.00 86.94 213 TRP A O 1
ATOM 1756 N N . LYS A 1 214 ? 20.055 -23.952 1.264 1.00 92.25 214 LYS A N 1
ATOM 1757 C CA . LYS A 1 214 ? 19.846 -24.905 0.158 1.00 92.25 214 LYS A CA 1
ATOM 1758 C C . LYS A 1 214 ? 18.599 -24.605 -0.668 1.00 92.25 214 LYS A C 1
ATOM 1760 O O . LYS A 1 214 ? 18.573 -24.911 -1.849 1.00 92.25 214 LYS A O 1
ATOM 1765 N N . VAL A 1 215 ? 17.579 -24.035 -0.033 1.00 92.25 215 VAL A N 1
ATOM 1766 C CA . VAL A 1 215 ? 16.285 -23.703 -0.656 1.00 92.25 215 VAL A CA 1
ATOM 1767 C C . VAL A 1 215 ? 16.107 -22.194 -0.808 1.00 92.25 215 VAL A C 1
ATOM 1769 O O . VAL A 1 215 ? 14.998 -21.716 -1.014 1.00 92.25 215 VAL A O 1
ATOM 1772 N N . LYS A 1 216 ? 17.195 -21.424 -0.665 1.00 83.50 216 LYS A N 1
ATOM 1773 C CA . LYS A 1 216 ? 17.165 -19.960 -0.715 1.00 83.50 216 LYS A CA 1
ATOM 1774 C C . LYS A 1 216 ? 16.590 -19.458 -2.035 1.00 83.50 216 LYS A C 1
ATOM 1776 O O . LYS A 1 216 ? 15.744 -18.573 -2.011 1.00 83.50 216 LYS A O 1
ATOM 1781 N N . ASP A 1 217 ? 17.024 -20.030 -3.151 1.00 81.81 217 ASP A N 1
ATOM 1782 C CA . ASP A 1 217 ? 16.606 -19.564 -4.474 1.00 81.81 217 ASP A CA 1
ATOM 1783 C C . ASP A 1 217 ? 15.131 -19.888 -4.731 1.00 81.81 217 ASP A C 1
ATOM 1785 O O . ASP A 1 217 ? 14.362 -18.998 -5.072 1.00 81.81 217 ASP A O 1
ATOM 1789 N N . GLU A 1 218 ? 14.700 -21.119 -4.442 1.00 89.31 218 GLU A N 1
ATOM 1790 C CA . GLU A 1 218 ? 13.292 -21.531 -4.545 1.00 89.31 218 GLU A CA 1
ATOM 1791 C C . GLU A 1 218 ? 12.377 -20.694 -3.636 1.00 89.31 218 GLU A C 1
ATOM 1793 O O . GLU A 1 218 ? 11.306 -20.246 -4.050 1.00 89.31 218 GLU A O 1
ATOM 1798 N N . PHE A 1 219 ? 12.818 -20.421 -2.404 1.00 87.94 219 PHE A N 1
ATOM 1799 C CA . PHE A 1 219 ? 12.094 -19.553 -1.484 1.00 87.94 219 PHE A CA 1
ATOM 1800 C C . PHE A 1 219 ? 12.009 -18.122 -2.023 1.00 87.94 219 PHE A C 1
ATOM 1802 O O . PHE A 1 219 ? 10.927 -17.542 -2.026 1.00 87.94 219 PHE A O 1
ATOM 1809 N N . ASN A 1 220 ? 13.106 -17.559 -2.531 1.00 82.44 220 ASN A N 1
ATOM 1810 C CA . ASN A 1 220 ? 13.119 -16.211 -3.095 1.00 82.44 220 ASN A CA 1
ATOM 1811 C C . ASN A 1 220 ? 12.207 -16.086 -4.321 1.00 82.44 220 ASN A C 1
ATOM 1813 O O . ASN A 1 220 ? 11.464 -15.111 -4.409 1.00 82.44 220 ASN A O 1
ATOM 1817 N N . GLU A 1 221 ? 12.195 -17.074 -5.216 1.00 84.44 221 GLU A N 1
ATOM 1818 C CA . GLU A 1 221 ? 11.271 -17.117 -6.357 1.00 84.44 221 GLU A CA 1
ATOM 1819 C C . GLU A 1 221 ? 9.807 -17.159 -5.899 1.00 84.44 221 GLU A C 1
ATOM 1821 O O . GLU A 1 221 ? 8.966 -16.413 -6.408 1.00 84.44 221 GLU A O 1
ATOM 1826 N N . MET A 1 222 ? 9.497 -17.946 -4.863 1.00 89.56 222 MET A N 1
ATOM 1827 C CA . MET A 1 222 ? 8.165 -17.956 -4.252 1.00 89.56 222 MET A CA 1
ATOM 1828 C C . MET A 1 222 ? 7.798 -16.582 -3.661 1.00 89.56 222 MET A C 1
ATOM 1830 O O . MET A 1 222 ? 6.684 -16.094 -3.869 1.00 89.56 222 MET A O 1
ATOM 1834 N N . ILE A 1 223 ? 8.722 -15.924 -2.953 1.00 85.50 223 ILE A N 1
ATOM 1835 C CA . ILE A 1 223 ? 8.506 -14.571 -2.420 1.00 85.50 223 ILE A CA 1
ATOM 1836 C C . ILE A 1 223 ? 8.283 -13.568 -3.552 1.00 85.50 223 ILE A C 1
ATOM 1838 O O . ILE A 1 223 ? 7.368 -12.753 -3.455 1.00 85.50 223 ILE A O 1
ATOM 1842 N N . ILE A 1 224 ? 9.054 -13.630 -4.639 1.00 79.62 224 ILE A N 1
ATOM 1843 C CA . ILE A 1 224 ? 8.845 -12.791 -5.827 1.00 79.62 224 ILE A CA 1
ATOM 1844 C C . ILE A 1 224 ? 7.434 -13.022 -6.383 1.00 79.62 224 ILE A C 1
ATOM 1846 O O . ILE A 1 224 ? 6.699 -12.065 -6.627 1.00 79.62 224 ILE A O 1
ATOM 1850 N N . ALA A 1 225 ? 6.999 -14.274 -6.517 1.00 82.88 225 ALA A N 1
ATOM 1851 C CA . ALA A 1 225 ? 5.675 -14.592 -7.042 1.00 82.88 225 ALA A CA 1
ATOM 1852 C C . ALA A 1 225 ? 4.522 -14.034 -6.184 1.00 82.88 225 ALA A C 1
ATOM 1854 O O . ALA A 1 225 ? 3.492 -13.638 -6.735 1.00 82.88 225 ALA A O 1
ATOM 1855 N N . LEU A 1 226 ? 4.691 -13.981 -4.859 1.00 85.69 226 LEU A N 1
ATOM 1856 C CA . LEU A 1 226 ? 3.647 -13.590 -3.906 1.00 85.69 226 LEU A CA 1
ATOM 1857 C C . LEU A 1 226 ? 3.690 -12.108 -3.518 1.00 85.69 226 LEU A C 1
ATOM 1859 O O . LEU A 1 226 ? 2.649 -11.477 -3.343 1.00 85.69 226 LEU A O 1
ATOM 1863 N N . VAL A 1 227 ? 4.884 -11.550 -3.357 1.00 82.44 227 VAL A N 1
ATOM 1864 C CA . VAL A 1 227 ? 5.101 -10.246 -2.720 1.00 82.44 227 VAL A CA 1
ATOM 1865 C C . VAL A 1 227 ? 5.516 -9.184 -3.731 1.00 82.44 227 VAL A C 1
ATOM 1867 O O . VAL A 1 227 ? 5.313 -8.004 -3.456 1.00 82.44 227 VAL A O 1
ATOM 1870 N N . ALA A 1 228 ? 6.026 -9.553 -4.915 1.00 80.81 228 ALA A N 1
ATOM 1871 C CA . ALA A 1 228 ? 6.407 -8.548 -5.901 1.00 80.81 228 ALA A CA 1
ATOM 1872 C C . ALA A 1 228 ? 5.214 -7.621 -6.206 1.00 80.81 228 ALA A C 1
ATOM 1874 O O . ALA A 1 228 ? 4.115 -8.108 -6.519 1.00 80.81 228 ALA A O 1
ATOM 1875 N N . PRO A 1 229 ? 5.411 -6.293 -6.123 1.00 82.81 229 PRO A N 1
ATOM 1876 C CA . PRO A 1 229 ? 4.389 -5.333 -6.484 1.00 82.81 229 PRO A CA 1
ATOM 1877 C C . PRO A 1 229 ? 3.886 -5.581 -7.905 1.00 82.81 229 PRO A C 1
ATOM 1879 O O . PRO A 1 229 ? 4.635 -6.035 -8.775 1.00 82.81 229 PRO A O 1
ATOM 1882 N N . VAL A 1 230 ? 2.619 -5.264 -8.173 1.00 82.69 230 VAL A N 1
ATOM 1883 C CA . VAL A 1 230 ? 1.999 -5.534 -9.483 1.00 82.69 230 VAL A CA 1
ATOM 1884 C C . VAL A 1 230 ? 2.812 -4.910 -10.621 1.00 82.69 230 VAL A C 1
ATOM 1886 O O . VAL A 1 230 ? 3.015 -5.558 -11.648 1.00 82.69 230 VAL A O 1
ATOM 1889 N N . GLN A 1 231 ? 3.372 -3.718 -10.411 1.00 88.06 231 GLN A N 1
ATOM 1890 C CA . GLN A 1 231 ? 4.233 -3.038 -11.377 1.00 88.06 231 GLN A CA 1
ATOM 1891 C C . GLN A 1 231 ? 5.525 -3.784 -11.720 1.00 88.06 231 GLN A C 1
ATOM 1893 O O . GLN A 1 231 ? 6.064 -3.578 -12.798 1.00 88.06 231 GLN A O 1
ATOM 1898 N N . CYS A 1 232 ? 5.999 -4.684 -10.856 1.00 87.94 232 CYS A N 1
ATOM 1899 C CA . CYS A 1 232 ? 7.139 -5.557 -11.133 1.00 87.94 232 CYS A CA 1
ATOM 1900 C C . CYS A 1 232 ? 6.760 -6.784 -11.969 1.00 87.94 232 CYS A C 1
ATOM 1902 O O . CYS A 1 232 ? 7.616 -7.598 -12.287 1.00 87.94 232 CYS A O 1
ATOM 1904 N N . THR A 1 233 ? 5.486 -6.964 -12.321 1.00 83.75 233 THR A N 1
ATOM 1905 C CA . THR A 1 233 ? 5.026 -8.139 -13.084 1.00 83.75 233 THR A CA 1
ATOM 1906 C C . THR A 1 233 ? 4.149 -7.781 -14.276 1.00 83.75 233 THR A C 1
ATOM 1908 O O . THR A 1 233 ? 4.084 -8.544 -15.236 1.00 83.75 233 THR A O 1
ATOM 1911 N N . LYS A 1 234 ? 3.518 -6.605 -14.255 1.00 87.94 234 LYS A N 1
ATOM 1912 C CA . LYS A 1 234 ? 2.736 -6.053 -15.356 1.00 87.94 234 LYS A CA 1
ATOM 1913 C C . LYS A 1 234 ? 3.280 -4.676 -15.720 1.00 87.94 234 LYS A C 1
ATOM 1915 O O . LYS A 1 234 ? 2.972 -3.685 -15.064 1.00 87.94 234 LYS A O 1
ATOM 1920 N N . TYR A 1 235 ? 4.070 -4.638 -16.783 1.00 92.38 235 TYR A N 1
ATOM 1921 C CA . TYR A 1 235 ? 4.683 -3.429 -17.322 1.00 92.38 235 TYR A CA 1
ATOM 1922 C C . TYR A 1 235 ? 4.831 -3.540 -18.839 1.00 92.38 235 TYR A C 1
ATOM 1924 O O . TYR A 1 235 ? 4.847 -4.635 -19.407 1.00 92.38 235 TYR A O 1
ATOM 1932 N N . ARG A 1 236 ? 4.975 -2.394 -19.498 1.00 94.50 236 ARG A N 1
ATOM 1933 C CA . ARG A 1 236 ? 5.345 -2.306 -20.908 1.00 94.50 236 ARG A CA 1
ATOM 1934 C C . ARG A 1 236 ? 6.854 -2.475 -21.059 1.00 94.50 236 ARG A C 1
ATOM 1936 O O . ARG A 1 236 ? 7.618 -1.889 -20.298 1.00 94.50 236 ARG A O 1
ATOM 1943 N N . ARG A 1 237 ? 7.294 -3.265 -22.035 1.00 94.62 237 ARG A N 1
ATOM 1944 C CA . ARG A 1 237 ? 8.718 -3.407 -22.372 1.00 94.62 237 ARG A CA 1
ATOM 1945 C C . ARG A 1 237 ? 9.115 -2.364 -23.416 1.00 94.62 237 ARG A C 1
ATOM 1947 O O . ARG A 1 237 ? 8.351 -2.126 -24.346 1.00 94.62 237 ARG A O 1
ATOM 1954 N N . VAL A 1 238 ? 10.288 -1.762 -23.244 1.00 93.69 238 VAL A N 1
ATOM 1955 C CA . VAL A 1 238 ? 10.915 -0.837 -24.198 1.00 93.69 238 VAL A CA 1
ATOM 1956 C C . VAL A 1 238 ? 12.302 -1.367 -24.533 1.00 93.69 238 VAL A C 1
ATOM 1958 O O . VAL A 1 238 ? 13.164 -1.424 -23.662 1.00 93.69 238 VAL A O 1
ATOM 1961 N N . ASP A 1 239 ? 12.490 -1.752 -25.788 1.00 93.12 239 ASP A N 1
ATOM 1962 C CA . ASP A 1 239 ? 13.694 -2.381 -26.348 1.00 93.12 239 ASP A CA 1
ATOM 1963 C C . ASP A 1 239 ? 14.373 -1.521 -27.434 1.00 93.12 239 ASP A C 1
ATOM 1965 O O . ASP A 1 239 ? 15.395 -1.908 -27.999 1.00 93.12 239 ASP A O 1
ATOM 1969 N N . ASP A 1 240 ? 13.847 -0.319 -27.681 1.00 92.12 240 ASP A N 1
ATOM 1970 C CA . ASP A 1 240 ? 14.376 0.636 -28.652 1.00 92.12 240 ASP A CA 1
ATOM 1971 C C . ASP A 1 240 ? 15.787 1.118 -28.271 1.00 92.12 240 ASP A C 1
ATOM 1973 O O . ASP A 1 240 ? 15.969 2.003 -27.425 1.00 92.12 240 ASP A O 1
ATOM 1977 N N . PHE A 1 241 ? 16.792 0.546 -28.941 1.00 92.19 241 PHE A N 1
ATOM 1978 C CA . PHE A 1 241 ? 18.203 0.828 -28.694 1.00 92.19 241 PHE A CA 1
ATOM 1979 C C . PHE A 1 241 ? 18.570 2.298 -28.879 1.00 92.19 241 PHE A C 1
ATOM 1981 O O . PHE A 1 241 ? 19.511 2.767 -28.238 1.00 92.19 241 PHE A O 1
ATOM 1988 N N . THR A 1 242 ? 17.840 3.053 -29.712 1.00 92.44 242 THR A N 1
ATOM 1989 C CA . THR A 1 242 ? 18.213 4.444 -29.970 1.00 92.44 242 THR A CA 1
ATOM 1990 C C . THR A 1 242 ? 18.011 5.311 -28.736 1.00 92.44 242 THR A C 1
ATOM 1992 O O . THR A 1 242 ? 18.518 6.421 -28.723 1.00 92.44 242 THR A O 1
ATOM 1995 N N . ARG A 1 243 ? 17.269 4.849 -27.716 1.00 91.88 243 ARG A N 1
ATOM 1996 C CA . ARG A 1 243 ? 17.089 5.543 -26.427 1.00 91.88 243 ARG A CA 1
ATOM 1997 C C . ARG A 1 243 ? 18.348 5.541 -25.564 1.00 91.88 243 ARG A C 1
ATOM 1999 O O . ARG A 1 243 ? 18.444 6.348 -24.645 1.00 91.88 243 ARG A O 1
ATOM 2006 N N . ARG A 1 244 ? 19.307 4.665 -25.860 1.00 92.00 244 ARG A N 1
ATOM 2007 C CA . ARG A 1 244 ? 20.531 4.515 -25.080 1.00 92.00 244 ARG A CA 1
ATOM 2008 C C . ARG A 1 244 ? 21.433 5.742 -25.213 1.00 92.00 244 ARG A C 1
ATOM 2010 O O . ARG A 1 244 ? 21.639 6.240 -26.322 1.00 92.00 244 ARG A O 1
ATOM 2017 N N . GLU A 1 245 ? 22.021 6.183 -24.109 1.00 89.50 245 GLU A N 1
ATOM 2018 C CA . GLU A 1 245 ? 23.065 7.202 -24.088 1.00 89.50 245 GLU A CA 1
ATOM 2019 C C . GLU A 1 245 ? 24.226 6.798 -25.014 1.00 89.50 245 GLU A C 1
ATOM 2021 O O . GLU A 1 245 ? 24.626 5.636 -25.078 1.00 89.50 245 GLU A O 1
ATOM 2026 N N . GLY A 1 246 ? 24.715 7.753 -25.807 1.00 84.88 246 GLY A N 1
ATOM 2027 C CA . GLY A 1 246 ? 25.652 7.501 -26.908 1.00 84.88 246 GLY A CA 1
ATOM 2028 C C . GLY A 1 246 ? 24.982 7.227 -28.260 1.00 84.88 246 GLY A C 1
ATOM 2029 O O . GLY A 1 246 ? 25.637 7.342 -29.295 1.00 84.88 246 GLY A O 1
ATOM 2030 N N . SER A 1 247 ? 23.673 6.952 -28.294 1.00 86.19 247 SER A N 1
ATOM 2031 C CA . SER A 1 247 ? 22.914 6.939 -29.548 1.00 86.19 247 SER A CA 1
ATOM 2032 C C . SER A 1 247 ? 22.732 8.358 -30.083 1.00 86.19 247 SER A C 1
ATOM 2034 O O . SER A 1 247 ? 22.374 9.283 -29.347 1.00 86.19 247 SER A O 1
ATOM 2036 N N . GLY A 1 248 ? 22.975 8.521 -31.384 1.00 76.88 248 GLY A N 1
ATOM 2037 C CA . GLY A 1 248 ? 22.949 9.814 -32.061 1.00 76.88 248 GLY A CA 1
ATOM 2038 C C . GLY A 1 248 ? 21.557 10.436 -32.229 1.00 76.88 248 GLY A C 1
ATOM 2039 O O . GLY A 1 248 ? 20.542 9.967 -31.707 1.00 76.88 248 GLY A O 1
ATOM 2040 N N . ALA A 1 249 ? 21.529 11.522 -33.000 1.00 75.19 249 ALA A N 1
ATOM 2041 C CA . ALA A 1 249 ? 20.341 12.332 -33.232 1.00 75.19 249 ALA A CA 1
ATOM 2042 C C . ALA A 1 249 ? 19.202 11.568 -33.921 1.00 75.19 249 ALA A C 1
ATOM 2044 O O . ALA A 1 249 ? 19.405 10.911 -34.940 1.00 75.19 249 ALA A O 1
ATOM 2045 N N . GLY A 1 250 ? 17.978 11.770 -33.429 1.00 79.62 250 GLY A N 1
ATOM 2046 C CA . GLY A 1 250 ? 16.747 11.307 -34.069 1.00 79.62 250 GLY A CA 1
ATOM 2047 C C . GLY A 1 250 ? 15.624 12.346 -33.989 1.00 79.62 250 GLY A C 1
ATOM 2048 O O . GLY A 1 250 ? 15.846 13.499 -33.611 1.00 79.62 250 GLY A O 1
ATOM 2049 N N . ARG A 1 251 ? 14.416 11.958 -34.411 1.00 81.00 251 ARG A N 1
ATOM 2050 C CA . ARG A 1 251 ? 13.190 12.783 -34.335 1.00 81.00 251 ARG A CA 1
ATOM 2051 C C . ARG A 1 251 ? 12.104 12.139 -33.469 1.00 81.00 251 ARG A C 1
ATOM 2053 O O . ARG A 1 251 ? 10.962 12.586 -33.498 1.00 81.00 251 ARG A O 1
ATOM 2060 N N . SER A 1 252 ? 12.446 11.084 -32.740 1.00 89.12 252 SER A N 1
ATOM 2061 C CA . SER A 1 252 ? 11.481 10.326 -31.956 1.00 89.12 252 SER A CA 1
ATOM 2062 C C . SER A 1 252 ? 11.152 11.046 -30.647 1.00 89.12 252 SER A C 1
ATOM 2064 O O . SER A 1 252 ? 11.981 11.777 -30.103 1.00 89.12 252 SER A O 1
ATOM 2066 N N . CYS A 1 253 ? 9.947 10.835 -30.127 1.00 90.81 253 CYS A N 1
ATOM 2067 C CA . CYS A 1 253 ? 9.478 11.444 -28.884 1.00 90.81 253 CYS A CA 1
ATOM 2068 C C . CYS A 1 253 ? 8.395 10.593 -28.223 1.00 90.81 253 CYS A C 1
ATOM 2070 O O . CYS A 1 253 ? 7.795 9.738 -28.874 1.00 90.81 253 CYS A O 1
ATOM 2072 N N . ASP A 1 254 ? 8.155 10.841 -26.938 1.00 92.19 254 ASP A N 1
ATOM 2073 C CA . ASP A 1 254 ? 7.287 10.018 -26.092 1.00 92.19 254 ASP A CA 1
ATOM 2074 C C . ASP A 1 254 ? 5.842 10.559 -25.993 1.00 92.19 254 ASP A C 1
ATOM 2076 O O . ASP A 1 254 ? 5.095 10.200 -25.086 1.00 92.19 254 ASP A O 1
ATOM 2080 N N . THR A 1 255 ? 5.414 11.425 -26.924 1.00 90.75 255 THR A N 1
ATOM 2081 C CA . THR A 1 255 ? 4.055 12.015 -26.924 1.00 90.75 255 THR A CA 1
ATOM 2082 C C . THR A 1 255 ? 2.958 11.029 -27.306 1.00 90.75 255 THR A C 1
ATOM 2084 O O . THR A 1 255 ? 1.806 11.215 -26.934 1.00 90.75 255 THR A O 1
ATOM 2087 N N . ASN A 1 256 ? 3.308 9.998 -28.078 1.00 88.75 256 ASN A N 1
ATOM 2088 C CA . ASN A 1 256 ? 2.381 8.948 -28.514 1.00 88.75 256 ASN A CA 1
ATOM 2089 C C . ASN A 1 256 ? 2.530 7.667 -27.679 1.00 88.75 256 ASN A C 1
ATOM 2091 O O . ASN A 1 256 ? 1.930 6.642 -27.999 1.00 88.75 256 ASN A O 1
ATOM 2095 N N . GLU A 1 257 ? 3.358 7.707 -26.635 1.00 87.44 257 GLU A N 1
ATOM 2096 C 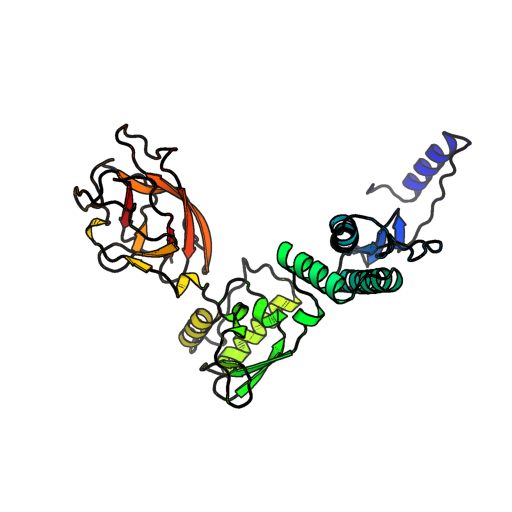CA . GLU A 1 257 ? 3.536 6.591 -25.715 1.00 87.44 257 GLU A CA 1
ATOM 2097 C C . GLU A 1 257 ? 2.361 6.524 -24.736 1.00 87.44 257 GLU A C 1
ATOM 2099 O O . GLU A 1 257 ? 1.704 7.520 -24.432 1.00 87.44 257 GLU A O 1
ATOM 2104 N N . THR A 1 258 ? 2.077 5.328 -24.225 1.00 89.31 258 THR A N 1
ATOM 2105 C CA . THR A 1 258 ? 1.044 5.146 -23.200 1.00 89.31 258 THR A CA 1
ATOM 2106 C C . THR A 1 258 ? 1.648 5.365 -21.820 1.00 89.31 258 THR A C 1
ATOM 2108 O O . THR A 1 258 ? 2.688 4.780 -21.509 1.00 89.31 258 THR A O 1
ATOM 2111 N N . ALA A 1 259 ? 0.986 6.169 -20.983 1.00 92.19 259 ALA A N 1
ATOM 2112 C CA . ALA A 1 259 ? 1.399 6.321 -19.594 1.00 92.19 259 ALA A CA 1
ATOM 2113 C C . ALA A 1 259 ? 1.301 4.995 -18.828 1.00 92.19 259 ALA A C 1
ATOM 2115 O O . ALA A 1 259 ? 0.420 4.170 -19.092 1.00 92.19 259 ALA A O 1
ATOM 2116 N N . GLY A 1 260 ? 2.187 4.823 -17.853 1.00 94.25 260 GLY A N 1
ATOM 2117 C CA . GLY A 1 260 ? 2.189 3.692 -16.938 1.00 94.25 260 GLY A CA 1
ATOM 2118 C C . GLY A 1 260 ? 3.552 3.026 -16.778 1.00 94.25 260 GLY A C 1
ATOM 2119 O O . GLY A 1 260 ? 4.575 3.439 -17.336 1.00 94.25 260 GLY A O 1
ATOM 2120 N N . TRP A 1 261 ? 3.538 1.930 -16.021 1.00 96.31 261 TRP A N 1
ATOM 2121 C CA . TRP A 1 261 ? 4.723 1.149 -15.688 1.00 96.31 261 TRP A CA 1
ATOM 2122 C C . TRP A 1 261 ? 5.431 0.595 -16.923 1.00 96.31 261 TRP A C 1
ATOM 2124 O O . TRP A 1 261 ? 4.875 -0.189 -17.695 1.00 96.31 261 TRP A O 1
ATOM 2134 N N . THR A 1 262 ? 6.690 0.989 -17.076 1.00 95.62 262 THR A N 1
ATOM 2135 C CA . THR A 1 262 ? 7.554 0.683 -18.211 1.00 95.62 262 THR A CA 1
ATOM 2136 C C . THR A 1 262 ? 8.893 0.131 -17.720 1.00 95.62 262 THR A C 1
ATOM 2138 O O . THR A 1 262 ? 9.449 0.615 -16.735 1.00 95.62 262 THR A O 1
ATOM 2141 N N . ARG A 1 263 ? 9.427 -0.876 -18.415 1.00 95.00 263 ARG A N 1
ATOM 2142 C CA . ARG A 1 263 ? 10.752 -1.460 -18.188 1.00 95.00 263 ARG A CA 1
ATOM 2143 C C . ARG A 1 263 ? 11.601 -1.315 -19.448 1.00 95.00 263 ARG A C 1
ATOM 2145 O O . ARG A 1 263 ? 11.196 -1.786 -20.512 1.00 95.00 263 ARG A O 1
ATOM 2152 N N . PHE A 1 264 ? 12.785 -0.731 -19.301 1.00 94.00 264 PHE A N 1
ATOM 2153 C CA . PHE A 1 264 ? 13.816 -0.740 -20.337 1.00 94.00 264 PHE A CA 1
ATOM 2154 C C . PHE A 1 264 ? 14.515 -2.100 -20.329 1.00 94.00 264 PHE A C 1
ATOM 2156 O O . PHE A 1 264 ? 14.821 -2.646 -19.263 1.00 94.00 264 PHE A O 1
ATOM 2163 N N . VAL A 1 265 ? 14.663 -2.694 -21.508 1.00 92.62 265 VAL A N 1
ATOM 2164 C CA . VAL A 1 265 ? 15.209 -4.039 -21.681 1.00 92.62 265 VAL A CA 1
ATOM 2165 C C . VAL A 1 265 ? 16.168 -4.086 -22.862 1.00 92.62 265 VAL A C 1
ATOM 2167 O O . VAL A 1 265 ? 16.148 -3.223 -23.742 1.00 92.62 265 VAL A O 1
ATOM 2170 N N . ASP A 1 266 ? 16.961 -5.154 -22.903 1.00 87.44 266 ASP A N 1
ATOM 2171 C CA . ASP A 1 266 ? 17.773 -5.514 -24.058 1.00 87.44 266 ASP A CA 1
ATOM 2172 C C . ASP A 1 266 ? 18.681 -4.342 -24.489 1.00 87.44 266 ASP A C 1
ATOM 2174 O O . ASP A 1 266 ? 19.404 -3.757 -23.680 1.00 87.44 266 ASP A O 1
ATOM 2178 N N . GLN A 1 267 ? 18.650 -3.970 -25.766 1.00 88.50 267 GLN A N 1
ATOM 2179 C CA . GLN A 1 267 ? 19.522 -2.937 -26.318 1.00 88.50 267 GLN A CA 1
ATOM 2180 C C . GLN A 1 267 ? 19.094 -1.511 -25.935 1.00 88.50 267 GLN A C 1
ATOM 2182 O O . GLN A 1 267 ? 19.895 -0.588 -26.083 1.00 88.50 267 GLN A O 1
ATOM 2187 N N . ALA A 1 268 ? 17.893 -1.300 -25.382 1.00 88.56 268 ALA A N 1
ATOM 2188 C CA . ALA A 1 268 ? 17.475 0.023 -24.913 1.00 88.56 268 ALA A CA 1
ATOM 2189 C C . ALA A 1 268 ? 18.280 0.497 -23.702 1.00 88.56 268 ALA A C 1
ATOM 2191 O O . ALA A 1 268 ? 18.457 1.697 -23.525 1.00 88.56 268 ALA A O 1
ATOM 2192 N N . GLY A 1 269 ? 18.785 -0.415 -22.874 1.00 90.88 269 GLY A N 1
ATOM 2193 C CA . GLY A 1 269 ? 19.331 -0.066 -21.565 1.00 90.88 269 GLY A CA 1
ATOM 2194 C C . GLY A 1 269 ? 18.580 -0.772 -20.438 1.00 90.88 269 GLY A C 1
ATOM 2195 O O . GLY A 1 269 ? 17.536 -1.386 -20.669 1.00 90.88 269 GLY A O 1
ATOM 2196 N N . THR A 1 270 ? 19.059 -0.624 -19.206 1.00 90.50 270 THR A N 1
ATOM 2197 C CA . THR A 1 270 ? 18.405 -1.151 -17.998 1.00 90.50 270 THR A CA 1
ATOM 2198 C C . THR A 1 270 ? 17.728 -0.068 -17.160 1.00 90.50 270 THR A C 1
ATOM 2200 O O . THR A 1 270 ? 16.769 -0.365 -16.442 1.00 90.50 270 THR A O 1
ATOM 2203 N N . THR A 1 271 ? 18.186 1.185 -17.245 1.00 93.75 271 THR A N 1
ATOM 2204 C CA . THR A 1 271 ? 17.692 2.304 -16.427 1.00 93.75 271 THR A CA 1
ATOM 2205 C C . THR A 1 271 ? 17.580 3.601 -17.230 1.00 93.75 271 THR A C 1
ATOM 2207 O O . THR A 1 271 ? 18.133 3.715 -18.321 1.00 93.75 271 THR A O 1
ATOM 2210 N N . ILE A 1 272 ? 16.850 4.590 -16.704 1.00 94.81 272 ILE A N 1
ATOM 2211 C CA . ILE A 1 272 ? 16.887 5.976 -17.201 1.00 94.81 272 ILE A CA 1
ATOM 2212 C C . ILE A 1 272 ? 18.145 6.646 -16.636 1.00 94.81 272 ILE A C 1
ATOM 2214 O O . ILE A 1 272 ? 18.448 6.480 -15.451 1.00 94.81 272 ILE A O 1
ATOM 2218 N N . ILE A 1 273 ? 18.866 7.428 -17.437 1.00 93.19 273 ILE A N 1
ATOM 2219 C CA . ILE A 1 273 ? 20.024 8.180 -16.925 1.00 93.19 273 ILE A CA 1
ATOM 2220 C C . ILE A 1 273 ? 19.602 9.080 -15.751 1.00 93.19 273 ILE A C 1
ATOM 2222 O O . ILE A 1 273 ? 18.570 9.748 -15.808 1.00 93.19 273 ILE A O 1
ATOM 2226 N N . ASN A 1 274 ? 20.376 9.091 -14.666 1.00 92.56 274 ASN A N 1
ATOM 2227 C CA . ASN A 1 274 ? 20.145 9.947 -13.491 1.00 92.56 274 ASN A CA 1
ATOM 2228 C C . ASN A 1 274 ? 21.106 11.138 -13.420 1.00 92.56 274 ASN A C 1
ATOM 2230 O O . ASN A 1 274 ? 21.279 11.756 -12.369 1.00 92.56 274 ASN A O 1
ATOM 2234 N N . HIS A 1 275 ? 21.727 11.457 -14.547 1.00 90.56 275 HIS A N 1
ATOM 2235 C CA . HIS A 1 275 ? 22.603 12.597 -14.740 1.00 90.56 275 HIS A CA 1
ATOM 2236 C C . HIS A 1 275 ? 22.135 13.402 -15.949 1.00 90.56 275 HIS A C 1
ATOM 2238 O O . HIS A 1 275 ? 21.378 12.920 -16.792 1.00 90.56 275 HIS A O 1
ATOM 2244 N N . ILE A 1 276 ? 22.579 14.653 -16.018 1.00 89.75 276 ILE A N 1
ATOM 2245 C CA . ILE A 1 276 ? 22.274 15.527 -17.149 1.00 89.75 276 ILE A CA 1
ATOM 2246 C C . ILE A 1 276 ? 23.013 14.980 -18.384 1.00 89.75 276 ILE A C 1
ATOM 2248 O O . ILE A 1 276 ? 24.231 14.823 -18.306 1.00 89.75 276 ILE A O 1
ATOM 2252 N N . PRO A 1 277 ? 22.334 14.731 -19.520 1.00 86.38 277 PRO A N 1
ATOM 2253 C CA . PRO A 1 277 ? 23.000 14.266 -20.734 1.00 86.38 277 PRO A CA 1
ATOM 2254 C C . PRO A 1 277 ? 24.035 15.293 -21.228 1.00 86.38 277 PRO A C 1
ATOM 2256 O O . PRO A 1 277 ? 23.683 16.424 -21.572 1.00 86.38 277 PRO A O 1
ATOM 2259 N N . GLU A 1 278 ? 25.310 14.897 -21.282 1.00 71.12 278 GLU A N 1
ATOM 2260 C CA . GLU A 1 278 ? 26.460 15.812 -21.414 1.00 71.12 278 GLU A CA 1
ATOM 2261 C C . GLU A 1 278 ? 26.498 16.619 -22.727 1.00 71.12 278 GLU A C 1
ATOM 2263 O O . GLU A 1 278 ? 27.057 17.714 -22.757 1.00 71.12 278 GLU A O 1
ATOM 2268 N N . SER A 1 279 ? 25.878 16.137 -23.814 1.00 68.44 279 SER A N 1
ATOM 2269 C CA . SER A 1 279 ? 25.814 16.856 -25.108 1.00 68.44 279 SER A CA 1
ATOM 2270 C C . SER A 1 279 ? 24.490 17.600 -25.355 1.00 68.44 279 SER A C 1
ATOM 2272 O O . SER A 1 279 ? 24.270 18.139 -26.440 1.00 68.44 279 SER A O 1
ATOM 2274 N N . GLY A 1 280 ? 23.618 17.670 -24.343 1.00 71.94 280 GLY A N 1
ATOM 2275 C CA . GLY A 1 280 ? 22.468 18.574 -24.253 1.00 71.94 280 GLY A CA 1
ATOM 2276 C C . GLY A 1 280 ? 21.267 18.247 -25.147 1.00 71.94 280 GLY A C 1
ATOM 2277 O O . GLY A 1 280 ? 20.178 17.997 -24.645 1.00 71.94 280 GLY A O 1
ATOM 2278 N N . LEU A 1 281 ? 21.417 18.261 -26.470 1.00 85.00 281 LEU A N 1
ATOM 2279 C CA . LEU A 1 281 ? 20.305 18.107 -27.416 1.00 85.00 281 LEU A CA 1
ATOM 2280 C C . LEU A 1 281 ? 20.598 17.033 -28.452 1.00 85.00 281 LEU A C 1
ATOM 2282 O O . LEU A 1 281 ? 21.748 16.717 -28.735 1.00 85.00 281 LEU A O 1
ATOM 2286 N N . ARG A 1 282 ? 19.533 16.536 -29.090 1.00 85.81 282 ARG A N 1
ATOM 2287 C CA . ARG A 1 282 ? 19.631 15.593 -30.213 1.00 85.81 282 ARG A CA 1
ATOM 2288 C C . ARG A 1 282 ? 20.421 14.320 -29.868 1.00 85.81 282 ARG A C 1
ATOM 2290 O O . ARG A 1 282 ? 21.234 13.859 -30.666 1.00 85.81 282 ARG A O 1
ATOM 2297 N N . LEU A 1 283 ? 20.164 13.767 -28.688 1.00 87.75 283 LEU A N 1
ATOM 2298 C CA . LEU A 1 283 ? 20.718 12.502 -28.206 1.00 87.75 283 LEU A CA 1
ATOM 2299 C C . LEU A 1 283 ? 19.595 11.498 -27.955 1.00 87.75 283 LEU A C 1
ATOM 2301 O O . LEU A 1 283 ? 18.419 11.868 -27.875 1.00 87.75 283 LEU A O 1
ATOM 2305 N N . CYS A 1 284 ? 19.966 10.229 -27.788 1.00 90.38 284 CYS A N 1
ATOM 2306 C CA . CYS A 1 284 ? 19.043 9.184 -27.347 1.00 90.38 284 CYS A CA 1
ATOM 2307 C C . CYS A 1 284 ? 17.849 9.029 -28.319 1.00 90.38 284 CYS A C 1
ATOM 2309 O O . CYS A 1 284 ? 16.707 8.745 -27.934 1.00 90.38 284 CYS A O 1
ATOM 2311 N N . GLY A 1 285 ? 18.112 9.259 -29.616 1.00 88.06 285 GLY A N 1
ATOM 2312 C CA . GLY A 1 285 ? 17.132 9.166 -30.698 1.00 88.06 285 GLY A CA 1
ATOM 2313 C C . GLY A 1 285 ? 16.044 10.245 -30.679 1.00 88.06 285 GLY A C 1
ATOM 2314 O O . GLY A 1 285 ? 15.148 10.213 -31.525 1.00 88.06 285 GLY A O 1
ATOM 2315 N N . GLY A 1 286 ? 16.108 11.199 -29.745 1.00 86.44 286 GLY A N 1
ATOM 2316 C CA . GLY A 1 286 ? 15.161 12.303 -29.608 1.00 86.44 286 GLY A CA 1
ATOM 2317 C C . GLY A 1 286 ? 15.785 13.662 -29.897 1.00 86.44 286 GLY A C 1
ATOM 2318 O O . GLY A 1 286 ? 16.983 13.773 -30.145 1.00 86.44 286 GLY A O 1
ATOM 2319 N N . GLY A 1 287 ? 14.957 14.708 -29.888 1.00 87.19 287 GLY A N 1
ATOM 2320 C CA . GLY A 1 287 ? 15.418 16.095 -30.017 1.00 87.19 287 GLY A CA 1
ATOM 2321 C C . GLY A 1 287 ? 15.773 16.724 -28.669 1.00 87.19 287 GLY A C 1
ATOM 2322 O O . GLY A 1 287 ? 16.739 17.482 -28.593 1.00 87.19 287 GLY A O 1
ATOM 2323 N N . SER A 1 288 ? 15.029 16.366 -27.619 1.00 90.56 288 SER A N 1
ATOM 2324 C CA . SER A 1 288 ? 15.212 16.825 -26.242 1.00 90.56 288 SER A CA 1
ATOM 2325 C C . SER A 1 288 ? 15.311 15.600 -25.318 1.00 90.56 288 SER A C 1
ATOM 2327 O O . SER A 1 288 ? 14.287 14.995 -24.977 1.00 90.56 288 SER A O 1
ATOM 2329 N N . PRO A 1 289 ? 16.540 15.166 -24.981 1.00 91.19 289 PRO A N 1
ATOM 2330 C CA . PRO A 1 289 ? 16.755 14.004 -24.134 1.00 91.19 289 PRO A CA 1
ATOM 2331 C C . PRO A 1 289 ? 16.304 14.296 -22.703 1.00 91.19 289 PRO A C 1
ATOM 2333 O O . PRO A 1 289 ? 16.546 15.371 -22.145 1.00 91.19 289 PRO A O 1
ATOM 2336 N N . GLY A 1 290 ? 15.633 13.312 -22.123 1.00 92.56 290 GLY A N 1
ATOM 2337 C CA . GLY A 1 290 ? 15.149 13.336 -20.760 1.00 92.56 290 GLY A CA 1
ATOM 2338 C C . GLY A 1 290 ? 15.991 12.472 -19.830 1.00 92.56 290 GLY A C 1
ATOM 2339 O O . GLY A 1 290 ? 16.472 11.413 -20.228 1.00 92.56 290 GLY A O 1
ATOM 2340 N N . TRP A 1 291 ? 16.101 12.902 -18.579 1.00 93.94 291 TRP A N 1
ATOM 2341 C CA . TRP A 1 291 ? 16.814 12.231 -17.501 1.00 93.94 291 TRP A CA 1
ATOM 2342 C C . TRP A 1 291 ? 15.998 12.263 -16.207 1.00 93.94 291 TRP A C 1
ATOM 2344 O O . TRP A 1 291 ? 15.116 13.105 -16.013 1.00 93.94 291 TRP A O 1
ATOM 2354 N N . LEU A 1 292 ? 16.290 11.326 -15.313 1.00 95.31 292 LEU A N 1
ATOM 2355 C CA . LEU A 1 292 ? 15.646 11.213 -14.017 1.00 95.31 292 LEU A CA 1
ATOM 2356 C C . LEU A 1 292 ? 16.342 12.124 -13.000 1.00 95.31 292 LEU A C 1
ATOM 2358 O O . LEU A 1 292 ? 17.442 11.829 -12.537 1.00 95.31 292 LEU A O 1
ATOM 2362 N N . PHE A 1 293 ? 15.665 13.189 -12.579 1.00 94.06 293 PHE A N 1
ATOM 2363 C CA . PHE A 1 293 ? 16.052 13.965 -11.408 1.00 94.06 293 PHE A CA 1
ATOM 2364 C C . PHE A 1 293 ? 15.454 13.337 -10.146 1.00 94.06 293 PHE A C 1
ATOM 2366 O O . PHE A 1 293 ? 14.275 13.517 -9.826 1.00 94.06 293 PHE A O 1
ATOM 2373 N N . GLY A 1 294 ? 16.265 12.561 -9.434 1.00 90.00 294 GLY A N 1
ATOM 2374 C CA . GLY A 1 294 ? 15.860 11.866 -8.218 1.00 90.00 294 GLY A CA 1
ATOM 2375 C C . GLY A 1 294 ? 16.846 10.772 -7.828 1.00 90.00 294 GLY A C 1
ATOM 2376 O O . GLY A 1 294 ? 17.931 10.660 -8.394 1.00 90.00 294 GLY A O 1
ATOM 2377 N N . VAL A 1 295 ? 16.453 9.957 -6.850 1.00 88.19 295 VAL A N 1
ATOM 2378 C CA . VAL A 1 295 ? 17.259 8.835 -6.355 1.00 88.19 295 VAL A CA 1
ATOM 2379 C C . VAL A 1 295 ? 16.555 7.523 -6.679 1.00 88.19 295 VAL A C 1
ATOM 2381 O O . VAL A 1 295 ? 15.343 7.387 -6.481 1.00 88.19 295 VAL A O 1
ATOM 2384 N N . TYR A 1 296 ? 17.325 6.554 -7.168 1.00 90.19 296 TYR A N 1
ATOM 2385 C CA . TYR A 1 296 ? 16.848 5.192 -7.377 1.00 90.19 296 TYR A CA 1
ATOM 2386 C C . TYR A 1 296 ? 16.542 4.503 -6.035 1.00 90.19 296 TYR A C 1
ATOM 2388 O O . TYR A 1 296 ? 17.298 4.672 -5.076 1.00 90.19 296 TYR A O 1
ATOM 2396 N N . PRO A 1 297 ? 15.455 3.720 -5.941 1.00 88.00 297 PRO A N 1
ATOM 2397 C CA . PRO A 1 297 ? 15.161 2.949 -4.740 1.00 88.00 297 PRO A CA 1
ATOM 2398 C C . PRO A 1 297 ? 16.254 1.903 -4.499 1.00 88.00 297 PRO A C 1
ATOM 2400 O O . PRO A 1 297 ? 16.516 1.076 -5.366 1.00 88.00 297 PRO A O 1
ATOM 2403 N N . SER A 1 298 ? 16.866 1.911 -3.315 1.00 80.00 298 SER A N 1
ATOM 2404 C CA . SER A 1 298 ? 17.836 0.883 -2.907 1.00 80.00 298 SER A CA 1
ATOM 2405 C C . SER A 1 298 ? 17.159 -0.334 -2.271 1.00 80.00 298 SER A C 1
ATOM 2407 O O . SER A 1 298 ? 17.621 -1.461 -2.417 1.00 80.00 298 SER A O 1
ATOM 2409 N N . ILE A 1 299 ? 16.022 -0.132 -1.603 1.00 73.00 299 ILE A N 1
ATOM 2410 C CA . ILE A 1 299 ? 15.284 -1.202 -0.922 1.00 73.00 299 ILE A CA 1
ATOM 2411 C C . ILE A 1 299 ? 14.438 -1.970 -1.944 1.00 73.00 299 ILE A C 1
ATOM 2413 O O . ILE A 1 299 ? 13.694 -1.364 -2.721 1.00 73.00 299 ILE A O 1
ATOM 2417 N N . LEU A 1 300 ? 14.528 -3.301 -1.931 1.00 71.62 300 LEU A N 1
ATOM 2418 C CA . LEU A 1 300 ? 13.725 -4.181 -2.783 1.00 71.62 300 LEU A CA 1
ATOM 2419 C C . LEU A 1 300 ? 12.224 -3.880 -2.626 1.00 71.62 300 LEU A C 1
ATOM 2421 O O . LEU A 1 300 ? 11.727 -3.718 -1.515 1.00 71.62 300 LEU A O 1
ATOM 2425 N N . TYR A 1 301 ? 11.511 -3.782 -3.747 1.00 77.81 301 TYR A N 1
ATOM 2426 C CA . TYR A 1 301 ? 10.082 -3.455 -3.862 1.00 77.81 301 TYR A CA 1
ATOM 2427 C C . TYR A 1 301 ? 9.654 -2.081 -3.339 1.00 77.81 301 TYR A C 1
ATOM 2429 O O . TYR A 1 301 ? 8.475 -1.725 -3.426 1.00 77.81 301 TYR A O 1
ATOM 2437 N N . SER A 1 302 ? 10.594 -1.263 -2.869 1.00 77.44 302 SER A N 1
ATOM 2438 C CA . SER A 1 302 ? 10.309 0.125 -2.533 1.00 77.44 302 SER A CA 1
ATOM 2439 C C . SER A 1 302 ? 10.133 0.970 -3.792 1.00 77.44 302 SER A C 1
ATOM 2441 O O . SER A 1 302 ? 10.658 0.656 -4.866 1.00 77.44 302 SER A O 1
ATOM 2443 N N . THR A 1 303 ? 9.357 2.046 -3.655 1.00 87.69 303 THR A N 1
ATOM 2444 C CA . THR A 1 303 ? 9.117 3.010 -4.728 1.00 87.69 303 THR A CA 1
ATOM 2445 C C . THR A 1 303 ? 9.580 4.392 -4.299 1.00 87.69 303 THR A C 1
ATOM 2447 O O . THR A 1 303 ? 9.107 4.900 -3.282 1.00 87.69 303 THR A O 1
ATOM 2450 N N . THR A 1 304 ? 10.460 5.016 -5.078 1.00 91.19 304 THR A N 1
ATOM 2451 C CA . THR A 1 304 ? 10.819 6.429 -4.918 1.00 91.19 304 THR A CA 1
ATOM 2452 C C . THR A 1 304 ? 10.062 7.283 -5.927 1.00 91.19 304 THR A C 1
ATOM 2454 O O . THR A 1 304 ? 9.604 6.808 -6.969 1.00 91.19 304 THR A O 1
ATOM 2457 N N . ILE A 1 305 ? 9.899 8.561 -5.593 1.00 94.12 305 ILE A N 1
ATOM 2458 C CA . ILE A 1 305 ? 9.328 9.564 -6.489 1.00 94.12 305 ILE A CA 1
ATOM 2459 C C . ILE A 1 305 ? 10.483 10.421 -6.995 1.00 94.12 305 ILE A C 1
ATOM 2461 O O . ILE A 1 305 ? 11.274 10.934 -6.204 1.00 94.12 305 ILE A O 1
ATOM 2465 N N . GLY A 1 306 ? 10.571 10.561 -8.310 1.00 94.38 306 GLY A N 1
ATOM 2466 C CA . GLY A 1 306 ? 11.500 11.445 -8.993 1.00 94.38 306 GLY A CA 1
ATOM 2467 C C . GLY A 1 306 ? 10.766 12.388 -9.937 1.00 94.38 306 GLY A C 1
ATOM 2468 O O . GLY A 1 306 ? 9.538 12.384 -10.045 1.00 94.38 306 GLY A O 1
ATOM 2469 N N . THR A 1 307 ? 11.540 13.206 -10.636 1.00 95.38 307 THR A N 1
ATOM 2470 C CA . THR A 1 307 ? 11.043 14.079 -11.698 1.00 95.38 307 THR A CA 1
ATOM 2471 C C . THR A 1 307 ? 11.748 13.729 -12.996 1.00 95.38 307 THR A C 1
ATOM 2473 O O . THR A 1 307 ? 12.973 13.726 -13.060 1.00 95.38 307 THR A O 1
ATOM 2476 N N . MET A 1 308 ? 10.977 13.448 -14.037 1.00 94.44 308 MET A N 1
ATOM 2477 C CA . MET A 1 308 ? 11.481 13.367 -15.393 1.00 94.44 308 MET A CA 1
ATOM 2478 C C . MET A 1 308 ? 11.767 14.787 -15.882 1.00 94.44 308 MET A C 1
ATOM 2480 O O . MET A 1 308 ? 10.851 15.601 -16.007 1.00 94.44 308 MET A O 1
ATOM 2484 N N . CYS A 1 309 ? 13.039 15.093 -16.110 1.00 93.94 309 CYS A N 1
ATOM 2485 C CA . CYS A 1 309 ? 13.522 16.385 -16.577 1.00 93.94 309 CYS A CA 1
ATOM 2486 C C . CYS A 1 309 ? 13.993 16.266 -18.021 1.00 93.94 309 CYS A C 1
ATOM 2488 O O . CYS A 1 309 ? 14.629 15.283 -18.379 1.00 93.94 309 CYS A O 1
ATOM 2490 N N . TYR A 1 310 ? 13.730 17.283 -18.837 1.00 91.88 310 TYR A N 1
ATOM 2491 C CA . TYR A 1 310 ? 14.155 17.314 -20.235 1.00 91.88 310 TYR A CA 1
ATOM 2492 C C . TYR A 1 310 ? 15.023 18.532 -20.510 1.00 91.88 310 TYR A C 1
ATOM 2494 O O . TYR A 1 310 ? 14.746 19.631 -20.008 1.00 91.88 310 TYR A O 1
ATOM 2502 N N . VAL A 1 311 ? 16.060 18.331 -21.323 1.00 89.56 311 VAL A N 1
ATOM 2503 C CA . VAL A 1 311 ? 16.974 19.405 -21.713 1.00 89.56 311 VAL A CA 1
ATOM 2504 C C . VAL A 1 311 ? 16.312 20.295 -22.759 1.00 89.56 311 VAL A C 1
ATOM 2506 O O . VAL A 1 311 ? 15.922 19.832 -23.832 1.00 89.56 311 VAL A O 1
ATOM 2509 N N . SER A 1 312 ? 16.181 21.588 -22.468 1.00 85.75 312 SER A N 1
ATOM 2510 C CA . SER A 1 312 ? 15.567 22.531 -23.406 1.00 85.75 312 SER A CA 1
ATOM 2511 C C . SER A 1 312 ? 16.535 22.982 -24.507 1.00 85.75 312 SER A C 1
ATOM 2513 O O . SER A 1 312 ? 17.753 22.960 -24.310 1.00 85.75 312 SER A O 1
ATOM 2515 N N . PRO A 1 313 ? 16.018 23.514 -25.632 1.00 80.50 313 PRO A N 1
ATOM 2516 C CA . PRO A 1 313 ? 16.838 24.194 -26.635 1.00 80.50 313 PRO A CA 1
ATOM 2517 C C . PRO A 1 313 ? 17.694 25.343 -26.081 1.00 80.50 313 PRO A C 1
ATOM 2519 O O . PRO A 1 313 ? 18.734 25.661 -26.648 1.00 80.50 313 PRO A O 1
ATOM 2522 N N . ALA A 1 314 ? 17.275 25.951 -24.966 1.00 80.69 314 ALA A N 1
ATOM 2523 C CA . ALA A 1 314 ? 18.008 27.013 -24.279 1.00 80.69 314 ALA A CA 1
ATOM 2524 C C . ALA A 1 314 ? 19.140 26.486 -23.372 1.00 80.69 314 ALA A C 1
ATOM 2526 O O . ALA A 1 314 ? 19.756 27.265 -22.650 1.00 80.69 314 ALA A O 1
ATOM 2527 N N . GLY A 1 315 ? 19.396 25.172 -23.365 1.00 74.38 315 GLY A N 1
ATOM 2528 C CA . GLY A 1 315 ? 20.431 24.536 -22.549 1.00 74.38 315 GLY A CA 1
ATOM 2529 C C . GLY A 1 315 ? 20.058 24.376 -21.074 1.00 74.38 315 GLY A C 1
ATOM 2530 O O . GLY A 1 315 ? 20.906 23.998 -20.269 1.00 74.38 315 GLY A O 1
ATOM 2531 N N . THR A 1 316 ? 18.804 24.646 -20.688 1.00 83.25 316 THR A N 1
ATOM 2532 C CA . THR A 1 316 ? 18.365 24.387 -19.311 1.00 83.25 316 THR A CA 1
ATOM 2533 C C . THR A 1 316 ? 18.184 22.881 -19.102 1.00 83.25 316 THR A C 1
ATOM 2535 O O . THR A 1 316 ? 17.452 22.251 -19.869 1.00 83.25 316 THR A O 1
ATOM 2538 N N . PRO A 1 317 ? 18.810 22.284 -18.069 1.00 82.62 317 PRO A N 1
ATOM 2539 C CA . PRO A 1 317 ? 18.812 20.832 -17.886 1.00 82.62 317 PRO A CA 1
ATOM 2540 C C . PRO A 1 317 ? 17.450 20.277 -17.461 1.00 82.62 317 PRO A C 1
ATOM 2542 O O . PRO A 1 317 ? 17.189 19.094 -17.637 1.00 82.62 317 PRO A O 1
ATOM 2545 N N . CYS A 1 318 ? 16.572 21.114 -16.907 1.00 88.50 318 CYS A N 1
ATOM 2546 C CA . CYS A 1 318 ? 15.199 20.739 -16.599 1.00 88.50 318 CYS A CA 1
ATOM 2547 C C . CYS A 1 318 ? 14.252 21.883 -16.969 1.00 88.50 318 CYS A C 1
ATOM 2549 O O . CYS A 1 318 ? 14.096 22.858 -16.227 1.00 88.50 318 CYS A O 1
ATOM 2551 N N . ALA A 1 319 ? 13.623 21.785 -18.138 1.00 78.88 319 ALA A N 1
ATOM 2552 C CA . ALA A 1 319 ? 12.573 22.713 -18.532 1.00 78.88 319 ALA A CA 1
ATOM 2553 C C . ALA A 1 319 ? 11.348 22.536 -17.619 1.00 78.88 319 ALA A C 1
ATOM 2555 O O . ALA A 1 319 ? 10.655 21.525 -17.708 1.00 78.88 319 ALA A O 1
ATOM 2556 N N . ARG A 1 320 ? 11.049 23.521 -16.755 1.00 73.62 320 ARG A N 1
ATOM 2557 C CA . ARG A 1 320 ? 9.941 23.415 -15.777 1.00 73.62 320 ARG A CA 1
ATOM 2558 C C . ARG A 1 320 ? 8.587 23.099 -16.422 1.00 73.62 320 ARG A C 1
ATOM 2560 O O . ARG A 1 320 ? 7.779 22.430 -15.797 1.00 73.62 320 ARG A O 1
ATOM 2567 N N . ILE A 1 321 ? 8.359 23.560 -17.654 1.00 74.88 321 ILE A N 1
ATOM 2568 C CA . ILE A 1 321 ? 7.118 23.320 -18.412 1.00 74.88 321 ILE A CA 1
ATOM 2569 C C . ILE A 1 321 ? 6.972 21.876 -18.914 1.00 74.88 321 ILE A C 1
ATOM 2571 O O . ILE A 1 321 ? 5.858 21.434 -19.163 1.00 74.88 321 ILE A O 1
ATOM 2575 N N . ALA A 1 322 ? 8.081 21.146 -19.043 1.00 79.38 322 ALA A N 1
ATOM 2576 C CA . ALA A 1 322 ? 8.121 19.773 -19.538 1.00 79.38 322 ALA A CA 1
ATOM 2577 C C . ALA A 1 322 ? 8.413 18.752 -18.426 1.00 79.38 322 ALA A C 1
ATOM 2579 O O . ALA A 1 322 ? 8.411 17.551 -18.681 1.00 79.38 322 ALA A O 1
ATOM 2580 N N . ALA A 1 323 ? 8.694 19.215 -17.205 1.00 89.12 323 ALA A N 1
ATOM 2581 C CA . ALA A 1 323 ? 9.022 18.357 -16.078 1.00 89.12 323 ALA A CA 1
ATOM 2582 C C . ALA A 1 323 ? 7.780 17.603 -15.586 1.00 89.12 323 ALA A C 1
ATOM 2584 O O . ALA A 1 323 ? 6.723 18.201 -15.381 1.00 89.12 323 ALA A O 1
ATOM 2585 N N . GLN A 1 324 ? 7.909 16.296 -15.365 1.00 93.06 324 GLN A N 1
ATOM 2586 C CA . GLN A 1 324 ? 6.787 15.455 -14.946 1.00 93.06 324 GLN A CA 1
ATOM 2587 C C . GLN A 1 324 ? 7.191 14.531 -13.801 1.00 93.06 324 GLN A C 1
ATOM 2589 O O . GLN A 1 324 ? 8.315 14.041 -13.760 1.00 93.06 324 GLN A O 1
ATOM 2594 N N . ALA A 1 325 ? 6.279 14.278 -12.862 1.00 94.19 325 ALA A N 1
ATOM 2595 C CA . ALA A 1 325 ? 6.527 13.305 -11.805 1.00 94.19 325 ALA A CA 1
ATOM 2596 C C . ALA A 1 325 ? 6.645 11.893 -12.399 1.00 94.19 325 ALA A C 1
ATOM 2598 O O . ALA A 1 325 ? 5.869 11.515 -13.275 1.00 94.19 325 ALA A O 1
ATOM 2599 N N . VAL A 1 326 ? 7.600 11.119 -11.895 1.00 95.38 326 VAL A N 1
ATOM 2600 C CA . VAL A 1 326 ? 7.824 9.719 -12.267 1.00 95.38 326 VAL A CA 1
ATOM 2601 C C . VAL A 1 326 ? 8.042 8.911 -10.996 1.00 95.38 326 VAL A C 1
ATOM 2603 O O . VAL A 1 326 ? 8.656 9.385 -10.037 1.00 95.38 326 VAL A O 1
ATOM 2606 N N . ARG A 1 327 ? 7.521 7.687 -10.960 1.00 95.56 327 ARG A N 1
ATOM 2607 C CA . ARG A 1 327 ? 7.740 6.758 -9.845 1.00 95.56 327 ARG A CA 1
ATOM 2608 C C . ARG A 1 327 ? 8.673 5.655 -10.302 1.00 95.56 327 ARG A C 1
ATOM 2610 O O . ARG A 1 327 ? 8.510 5.139 -11.403 1.00 95.56 327 ARG A O 1
ATOM 2617 N N . VAL A 1 328 ? 9.623 5.277 -9.459 1.00 95.00 328 VAL A N 1
ATOM 2618 C CA . VAL A 1 328 ? 10.591 4.219 -9.763 1.00 95.00 328 VAL A CA 1
ATOM 2619 C C . VAL A 1 328 ? 10.459 3.138 -8.712 1.00 95.00 328 VAL A C 1
ATOM 2621 O O . VAL A 1 328 ? 10.529 3.455 -7.530 1.00 95.00 328 VAL A O 1
ATOM 2624 N N . THR A 1 329 ? 10.270 1.881 -9.114 1.00 91.44 329 THR A N 1
ATOM 2625 C CA . THR A 1 329 ? 10.216 0.732 -8.194 1.00 91.44 329 THR A CA 1
ATOM 2626 C C . THR A 1 329 ? 11.404 -0.196 -8.430 1.00 91.44 329 THR A C 1
ATOM 2628 O O . THR A 1 329 ? 11.696 -0.546 -9.576 1.00 91.44 329 THR A O 1
ATOM 2631 N N . HIS A 1 330 ? 12.069 -0.626 -7.351 1.00 86.94 330 HIS A N 1
ATOM 2632 C CA . HIS A 1 330 ? 13.123 -1.642 -7.408 1.00 86.94 330 HIS A CA 1
ATOM 2633 C C . HIS A 1 330 ? 12.501 -3.043 -7.431 1.00 86.94 330 HIS A C 1
ATOM 2635 O O . HIS A 1 330 ? 11.897 -3.465 -6.450 1.00 86.94 330 HIS A O 1
ATOM 2641 N N . CYS A 1 331 ? 12.653 -3.792 -8.521 1.00 84.31 331 CYS A N 1
ATOM 2642 C CA . CYS A 1 331 ? 12.110 -5.150 -8.656 1.00 84.31 331 CYS A CA 1
ATOM 2643 C C . CYS A 1 331 ? 13.179 -6.240 -8.454 1.00 84.31 331 CYS A C 1
ATOM 2645 O O . CYS A 1 331 ? 12.988 -7.381 -8.870 1.00 84.31 331 CYS A O 1
ATOM 2647 N N . GLY A 1 332 ? 14.316 -5.884 -7.848 1.00 77.62 332 GLY A N 1
ATOM 2648 C CA . GLY A 1 332 ? 15.439 -6.770 -7.536 1.00 77.62 332 GLY A CA 1
ATOM 2649 C C . GLY A 1 332 ? 16.401 -6.942 -8.700 1.00 77.62 332 GLY A C 1
ATOM 2650 O O . GLY A 1 332 ? 17.548 -6.532 -8.615 1.00 77.62 332 GLY A O 1
ATOM 2651 N N . ALA A 1 333 ? 15.926 -7.516 -9.806 1.00 81.25 333 ALA A N 1
ATOM 2652 C CA . ALA A 1 333 ? 16.754 -7.727 -10.995 1.00 81.25 333 ALA A CA 1
ATOM 2653 C C . ALA A 1 333 ? 16.713 -6.550 -11.998 1.00 81.25 333 ALA A C 1
ATOM 2655 O O . ALA A 1 333 ? 17.412 -6.568 -13.010 1.00 81.25 333 ALA A O 1
ATOM 2656 N N . TYR A 1 334 ? 15.834 -5.571 -11.779 1.00 89.19 334 TYR A N 1
ATOM 2657 C CA . TYR A 1 334 ? 15.608 -4.434 -12.673 1.00 89.19 334 TYR A CA 1
ATOM 2658 C C . TYR A 1 334 ? 14.769 -3.353 -11.984 1.00 89.19 334 TYR A C 1
ATOM 2660 O O . TYR A 1 334 ? 14.183 -3.580 -10.921 1.00 89.19 334 TYR A O 1
ATOM 2668 N N . PHE A 1 335 ? 14.652 -2.198 -12.639 1.00 91.81 335 PHE A N 1
ATOM 2669 C CA . PHE A 1 335 ? 13.733 -1.129 -12.259 1.00 91.81 335 PHE A CA 1
ATOM 2670 C C . PHE A 1 335 ? 12.549 -1.040 -13.222 1.00 91.81 335 PHE A C 1
ATOM 2672 O O . PHE A 1 335 ? 12.664 -1.345 -14.412 1.00 91.81 335 PHE A O 1
ATOM 2679 N N . VAL A 1 336 ? 11.410 -0.599 -12.696 1.00 95.25 336 VAL A N 1
ATOM 2680 C CA . VAL A 1 336 ? 10.244 -0.195 -13.491 1.00 95.25 336 VAL A CA 1
ATOM 2681 C C . VAL A 1 336 ? 9.895 1.255 -13.189 1.00 95.25 336 VAL A C 1
ATOM 2683 O O . VAL A 1 336 ? 10.033 1.713 -12.052 1.00 95.25 336 VAL A O 1
ATOM 2686 N N . PHE A 1 337 ? 9.446 1.967 -14.218 1.00 96.12 337 PHE A N 1
ATOM 2687 C CA . PHE A 1 337 ? 9.208 3.406 -14.202 1.00 96.12 337 PHE A CA 1
ATOM 2688 C C . PHE A 1 337 ? 7.754 3.685 -14.559 1.00 96.12 337 PHE A C 1
ATOM 2690 O O . PHE A 1 337 ? 7.302 3.278 -15.628 1.00 96.12 337 PHE A O 1
ATOM 2697 N N . ASP A 1 338 ? 7.019 4.364 -13.687 1.00 96.19 338 ASP A N 1
ATOM 2698 C CA . ASP A 1 338 ? 5.673 4.851 -13.988 1.00 96.19 338 ASP A CA 1
ATOM 2699 C C . ASP A 1 338 ? 5.787 6.115 -14.839 1.00 96.19 338 ASP A C 1
ATOM 2701 O O . ASP A 1 338 ? 5.927 7.224 -14.318 1.00 96.19 338 ASP A O 1
ATOM 2705 N N . MET A 1 339 ? 5.854 5.919 -16.155 1.00 92.75 339 MET A N 1
ATOM 2706 C CA . MET A 1 339 ? 6.159 6.984 -17.101 1.00 92.75 339 MET A CA 1
ATOM 2707 C C . MET A 1 339 ? 4.890 7.764 -17.455 1.00 92.75 339 MET A C 1
ATOM 2709 O O . MET A 1 339 ? 3.903 7.152 -17.867 1.00 92.75 339 MET A O 1
ATOM 2713 N N . PRO A 1 340 ? 4.896 9.101 -17.354 1.00 91.19 340 PRO A N 1
ATOM 2714 C CA . PRO A 1 340 ? 3.834 9.929 -17.910 1.00 91.19 340 PRO A CA 1
ATOM 2715 C C . PRO A 1 340 ? 3.942 10.002 -19.442 1.00 91.19 340 PRO A C 1
ATOM 2717 O O . PRO A 1 340 ? 5.002 9.749 -20.017 1.00 91.19 340 PRO A O 1
ATOM 2720 N N . VAL A 1 341 ? 2.852 10.389 -20.110 1.00 92.62 341 VAL A N 1
ATOM 2721 C CA . VAL A 1 341 ? 2.911 10.769 -21.533 1.00 92.62 341 VAL A CA 1
ATOM 2722 C C . VAL A 1 341 ? 3.655 12.094 -21.642 1.00 92.62 341 VAL A C 1
ATOM 2724 O O . VAL A 1 341 ? 3.322 13.034 -20.913 1.00 92.62 341 VAL A O 1
ATOM 2727 N N . ALA A 1 342 ? 4.634 12.194 -22.543 1.00 90.88 342 ALA A N 1
ATOM 2728 C CA . ALA A 1 342 ? 5.344 13.451 -22.735 1.00 90.88 342 ALA A CA 1
ATOM 2729 C C . ALA A 1 342 ? 4.380 14.547 -23.236 1.00 90.88 342 ALA A C 1
ATOM 2731 O O . ALA A 1 342 ? 3.571 14.281 -24.128 1.00 90.88 342 ALA A O 1
ATOM 2732 N N . PRO A 1 343 ? 4.454 15.781 -22.703 1.00 90.75 343 PRO A N 1
ATOM 2733 C CA . PRO A 1 343 ? 3.490 16.835 -23.021 1.00 90.75 343 PRO A CA 1
ATOM 2734 C C . PRO A 1 343 ? 3.632 17.357 -24.455 1.00 90.75 343 PRO A C 1
ATOM 2736 O O . PRO A 1 343 ? 2.662 17.832 -25.039 1.00 90.75 343 PRO A O 1
ATOM 2739 N N . GLU A 1 344 ? 4.833 17.268 -25.026 1.00 89.94 344 GLU A N 1
ATOM 2740 C CA . GLU A 1 344 ? 5.139 17.736 -26.373 1.00 89.94 344 GLU A CA 1
ATOM 2741 C C . GLU A 1 344 ? 6.319 16.973 -26.987 1.00 89.94 344 GLU A C 1
ATOM 2743 O O . GLU A 1 344 ? 7.101 16.303 -26.309 1.00 89.94 344 GLU A O 1
ATOM 2748 N N . CYS A 1 345 ? 6.442 17.059 -28.309 1.00 89.56 345 CYS A N 1
ATOM 2749 C CA . CYS A 1 345 ? 7.577 16.527 -29.053 1.00 89.56 345 CYS A 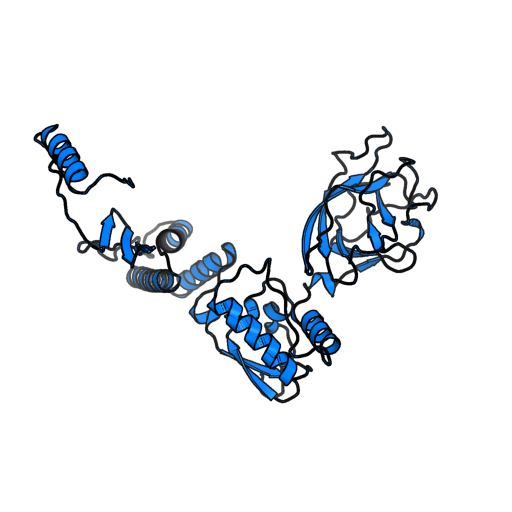CA 1
ATOM 2750 C C . CYS A 1 345 ? 8.610 17.663 -29.189 1.00 89.56 345 CYS A C 1
ATOM 2752 O O . CYS A 1 345 ? 8.196 18.786 -29.477 1.00 89.56 345 CYS A O 1
ATOM 2754 N N . PRO A 1 346 ? 9.930 17.431 -29.021 1.00 89.88 346 PRO A N 1
ATOM 2755 C CA . PRO A 1 346 ? 10.628 16.157 -29.182 1.00 89.88 346 PRO A CA 1
ATOM 2756 C C . PRO A 1 346 ? 11.193 15.555 -27.878 1.00 89.88 346 PRO A C 1
ATOM 2758 O O . PRO A 1 346 ? 12.342 15.100 -27.862 1.00 89.88 346 PRO A O 1
ATOM 2761 N N . LEU A 1 347 ? 10.412 15.585 -26.794 1.00 91.38 347 LEU A N 1
ATOM 2762 C CA . LEU A 1 347 ? 10.801 15.069 -25.478 1.00 91.38 347 LEU A CA 1
ATOM 2763 C C . LEU A 1 347 ? 10.863 13.537 -25.485 1.00 91.38 347 LEU A C 1
ATOM 2765 O O . LEU A 1 347 ? 9.920 12.879 -25.935 1.00 91.38 347 LEU A O 1
ATOM 2769 N N . ARG A 1 348 ? 11.967 12.961 -25.002 1.00 92.62 348 A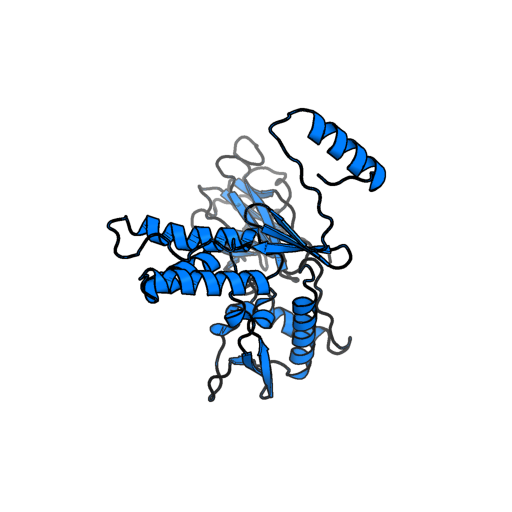RG A N 1
ATOM 2770 C CA . ARG A 1 348 ? 12.160 11.505 -24.991 1.00 92.62 348 ARG A CA 1
ATOM 2771 C C . ARG A 1 348 ? 13.063 11.051 -23.857 1.00 92.62 348 ARG A C 1
ATOM 2773 O O . ARG A 1 348 ? 14.133 11.621 -23.675 1.00 92.62 348 ARG A O 1
ATOM 2780 N N . ALA A 1 349 ? 12.673 10.010 -23.129 1.00 93.88 349 ALA A N 1
ATOM 2781 C CA . ALA A 1 349 ? 13.505 9.446 -22.071 1.00 93.88 349 ALA A CA 1
ATOM 2782 C C . ALA A 1 349 ? 14.789 8.819 -22.633 1.00 93.88 349 ALA A C 1
ATOM 2784 O O . ALA A 1 349 ? 14.729 8.004 -23.559 1.00 93.88 349 ALA A O 1
ATOM 2785 N N . CYS A 1 350 ? 15.928 9.195 -22.049 1.00 93.62 350 CYS A N 1
ATOM 2786 C CA . CYS A 1 350 ? 17.225 8.608 -22.343 1.00 93.62 350 CYS A CA 1
ATOM 2787 C C . CYS A 1 350 ? 17.576 7.524 -21.318 1.00 93.62 350 CYS A C 1
ATOM 2789 O O . CYS A 1 350 ? 17.344 7.685 -20.118 1.00 93.62 350 CYS A O 1
ATOM 2791 N N . SER A 1 351 ? 18.135 6.419 -21.791 1.00 94.25 351 SER A N 1
ATOM 2792 C CA . SER A 1 351 ? 18.427 5.232 -20.992 1.00 94.25 351 SER A CA 1
ATOM 2793 C C . SER A 1 351 ? 19.900 4.846 -21.034 1.00 94.25 351 SER A C 1
ATOM 2795 O O . SER A 1 351 ? 20.653 5.276 -21.901 1.00 94.25 351 SER A O 1
ATOM 2797 N N . ILE A 1 352 ? 20.330 4.026 -20.084 1.00 92.81 352 ILE A N 1
ATOM 2798 C CA . ILE A 1 352 ? 21.699 3.525 -19.972 1.00 92.81 352 ILE A CA 1
ATOM 2799 C C . ILE A 1 352 ? 21.682 2.091 -19.444 1.00 92.81 352 ILE A C 1
ATOM 2801 O O . ILE A 1 352 ? 20.743 1.673 -18.764 1.00 92.81 352 ILE A O 1
ATOM 2805 N N . ASP A 1 353 ? 22.727 1.331 -19.757 1.00 89.06 353 ASP A N 1
ATOM 2806 C CA . ASP A 1 353 ? 23.046 0.111 -19.019 1.00 89.06 353 ASP A CA 1
ATOM 2807 C C . ASP A 1 353 ? 23.832 0.497 -17.767 1.00 89.06 353 ASP A C 1
ATOM 2809 O O . ASP A 1 353 ? 25.049 0.679 -17.818 1.00 89.06 353 ASP A O 1
ATOM 2813 N N . GLN A 1 354 ? 23.142 0.642 -16.638 1.00 76.31 354 GLN A N 1
ATOM 2814 C CA . GLN A 1 354 ? 23.813 0.752 -15.347 1.00 76.31 354 GLN A CA 1
ATOM 2815 C C . GLN A 1 354 ? 23.856 -0.618 -14.662 1.00 76.31 354 GLN A C 1
ATOM 2817 O O . GLN A 1 354 ? 22.813 -1.276 -14.550 1.00 76.31 354 GLN A O 1
ATOM 2822 N N . PRO A 1 355 ? 25.035 -1.062 -14.180 1.00 64.75 355 PRO A N 1
ATOM 2823 C CA . PRO A 1 355 ? 25.100 -2.191 -13.268 1.00 64.75 355 PRO A CA 1
ATOM 2824 C C . PRO A 1 355 ? 24.377 -1.796 -11.979 1.00 64.75 355 PRO A C 1
ATOM 2826 O O . PRO A 1 355 ? 24.654 -0.744 -11.400 1.00 64.75 355 PRO A O 1
ATOM 2829 N N . MET A 1 356 ? 23.419 -2.616 -11.547 1.00 60.91 356 MET A N 1
ATOM 2830 C CA . MET A 1 356 ? 22.715 -2.350 -10.297 1.00 60.91 356 MET A CA 1
ATOM 2831 C C . MET A 1 356 ? 23.714 -2.431 -9.135 1.00 60.91 356 MET A C 1
ATOM 2833 O O . MET A 1 356 ? 24.493 -3.387 -9.086 1.00 60.91 356 MET A O 1
ATOM 2837 N N . PRO A 1 357 ? 23.727 -1.449 -8.216 1.00 48.69 357 PRO A N 1
ATOM 2838 C CA . PRO A 1 357 ? 24.485 -1.577 -6.983 1.00 48.69 357 PRO A CA 1
ATOM 2839 C C . PRO A 1 357 ? 23.863 -2.729 -6.186 1.00 48.69 357 PRO A C 1
ATOM 2841 O O . PRO A 1 357 ? 22.709 -2.633 -5.770 1.00 48.69 357 PRO A O 1
ATOM 2844 N N . PHE A 1 358 ? 24.598 -3.838 -6.089 1.00 41.47 358 PHE A N 1
ATOM 2845 C CA . PHE A 1 358 ? 24.205 -5.026 -5.329 1.00 41.47 358 PHE A CA 1
ATOM 2846 C C . PHE A 1 358 ? 24.057 -4.734 -3.837 1.00 41.47 358 PHE A C 1
ATOM 2848 O O . PHE A 1 358 ? 24.886 -3.955 -3.307 1.00 41.47 358 PHE A O 1
#

Sequence (358 aa):
MTTNLSEENILKLLDEAARTDPNIKIIITIKQALEYIDTTIENNHGQLKTTIYHKSAWEPNILSYESDHLRHVHASNIYTMLVRAARICSTVEDFDMEQLSAEMILLVNGYPPKFIQHHLKDFFVTHDAVRVTEYNKIIYLNVGGELISTTYGTLTYVPNTKLSFFNSWPRDNRGHIFLDLPPDLFKYFLHQLRRWSIRGDRLANAVFEPPSWKVKDEFNEMIIALVAPVQCTKYRRVDDFTRREGSGAGRSCDTNETAGWTRFVDQAGTTIINHIPESGLRLCGGGSPGWLFGVYPSILYSTTIGTMCYVSPAGTPCARIAAQAVRVTHCGAYFVFDMPVAPECPLRACSIDQPMPF

pLDDT: mean 86.84, std 9.0, range [41.47, 97.25]

Foldseek 3Di:
DDDPDDPVVVVVVQVVVCPPDVVDHDDDDDDQWDDDDQWIWGDDPNDTFIATDDDPPDDLDDQAPPDPDDVVVVLVLLLVQLVSLVVGGPDLVRSLVSNVVSLVSNVVSPHDPVSNVVSVVVNCVVVVHDRVVQQQDKAWEQELNDIDIDGLVLQCVQPQWQSNVQVPADADPVRHHYHDADPVLVVLVSVLSVVCSVVVDDPQPRDRDGPDPVCRVSSVVVCLVTGAGVLLPDAAEDAPLLLEQVRFAAFAAQQPPDFFKYAYDDNQAQFFACDQRPVQARGSRFGKEWGWPDDADPDAQDKDKTKTATRDPVRDSRDPVFIDIKIWTHNPVGIIIRDDRGPDPPYHTHHYHDDDPD

Secondary structure (DSSP, 8-state):
----S-HHHHHHHHHHHHTT-TT--------SEEEETTEEEEEETTEEEEEE---TT-------TTSS--HHHHHHHHHHHHHHHHHH-SSHHHHHHHHHHHHHHHHHTT--HHHHHHHHHHHHHHTT---HHHHT-EEEEEETTEEEEEEHHHHTSSTTBTGGGGGGS-B-TTSPEEE-S-HHHHHHHHHHHHHHHHHT--GGG--PPPS-GGGHHHHHHHHHHHHSBGGGTS-EEE--GGGBTT-----B-GGGSPPEEEEE-GGG-SEE--S--TT-SS-TTBSEEEEEES----STT-EEEEEEEE--TT--SS-TTT-EEEEEEE-SSSEEEEEPPPSSTTEEE-EE-PPP--